Protein AF-A0A448SUK4-F1 (afdb_monomer_lite)

Foldseek 3Di:
DDDQADDLVLAEDEDADQELQDADPDPDQLVVSQVQFHWYFHQRHFDDDDPVRVVCLAQLQFAPVDQWWKAFVVVLDIDGGPDPVCRVVVSVSQNVLVVSVLSNCCRNPVVCNVVDPRAMEIEGNDALVVVCVPDDLLPNPLFDAQDADQQDAFQQRWEWEKEKEQAPVQDWDKDKDADGPVVLCVVCVVVFDQDDQVVQVVCVVVVVHVHRHDRVSRSRSRSRVVRSPDPCCRPPHRIDMDISGNPDNTGITTRGTSTDHHYHYYHYHDDDDDD

Organism: Serratia fonticola (NCBI:txid47917)

Sequence (275 aa):
MSENKINLQSAITTLPYLDWNATSSATLDAVAELESGKVLYFPHLAFNLTDAEKTLLTPELVDPKRKNISYQPEQQKLTGVALEAKREAVHKLMARHYQACQHLIDSVLPEYRHAVQMPTNSLRLHPISAWTASTSWRKDDSRLHVDAFPSRPNYGNRILRIFTNINPHGESRQWRVGEPFPQLAQRFLPRLKRYSPFASWLLDKVGITKTRRSHYDHLMLQMHDAMKADKDYQESGPQQAVEFPLEAAGSVFPIKLPMLLWLANICWNRPLFYR

Radius of gyration: 18.96 Å; chains: 1; bounding box: 51×46×52 Å

Secondary structure (DSSP, 8-state):
---S---HHHHEEE-----TTPPP---S-HHHHHHTTPEEEEEEEE-PPPHHHHTT--GGGB-TT-SSEEEETTTTEEE-BS-GGGHHHHHHHHHHHHHHHHHHHHHH-GGGTTT--S--EEEE-S-HHHHHTTS-GGG-TTS------TTS--TT----EEEE---TT---EEEEEE--HHHHHHHHGGGSPPP-HHHHHHHHHTTSSSSPPPHHHHHHHHHHHHHHH-HHHHHHSSEEEEEE--SSTTEEEEEE--SS---EEEE--PPPPP-

Structure (mmCIF, N/CA/C/O backbone):
data_AF-A0A448SUK4-F1
#
_entry.id   AF-A0A448SUK4-F1
#
loop_
_atom_site.group_PDB
_atom_site.id
_atom_site.type_symbol
_atom_site.label_atom_id
_atom_site.label_alt_id
_atom_site.label_comp_id
_atom_site.label_asym_id
_atom_site.label_entity_id
_atom_site.label_seq_id
_atom_site.pdbx_PDB_ins_code
_atom_site.Cartn_x
_atom_site.Cartn_y
_atom_site.Cartn_z
_atom_site.occupancy
_atom_site.B_iso_or_equiv
_atom_site.auth_seq_id
_atom_site.auth_comp_id
_atom_site.auth_asym_id
_atom_site.auth_atom_id
_atom_site.pdbx_PDB_model_num
ATOM 1 N N . MET A 1 1 ? 5.261 21.637 -26.438 1.00 37.03 1 MET A N 1
ATOM 2 C CA . MET A 1 1 ? 3.972 21.833 -25.742 1.00 37.03 1 MET A CA 1
ATOM 3 C C . MET A 1 1 ? 3.224 20.502 -25.776 1.00 37.03 1 MET A C 1
ATOM 5 O O . MET A 1 1 ? 3.216 19.885 -26.826 1.00 37.03 1 MET A O 1
ATOM 9 N N . SER A 1 2 ? 2.699 20.065 -24.620 1.00 40.19 2 SER A N 1
ATOM 10 C CA . SER A 1 2 ? 1.705 18.984 -24.404 1.00 40.19 2 SER A CA 1
ATOM 11 C C . SER A 1 2 ? 2.011 17.504 -24.742 1.00 40.19 2 SER A C 1
ATOM 13 O O . SER A 1 2 ? 1.117 16.832 -25.238 1.00 40.19 2 SER A O 1
ATOM 15 N N . GLU A 1 3 ? 3.178 16.945 -24.384 1.00 45.91 3 GLU A N 1
ATOM 16 C CA . GLU A 1 3 ? 3.401 15.470 -24.428 1.00 45.91 3 GLU A CA 1
ATOM 17 C C . GLU A 1 3 ? 3.590 14.785 -23.055 1.00 45.91 3 GLU A C 1
ATOM 19 O O . GLU A 1 3 ? 3.497 13.567 -22.960 1.00 45.91 3 GLU A O 1
ATOM 24 N N . ASN A 1 4 ? 3.767 15.529 -21.955 1.00 53.69 4 ASN A N 1
ATOM 25 C CA . ASN A 1 4 ? 4.070 14.932 -20.637 1.00 53.69 4 ASN A CA 1
ATOM 26 C C . ASN A 1 4 ? 2.843 14.664 -19.742 1.00 53.69 4 ASN A C 1
ATOM 28 O O . ASN A 1 4 ? 3.004 14.394 -18.553 1.00 53.69 4 ASN A O 1
ATOM 32 N N . LYS A 1 5 ? 1.608 14.762 -20.250 1.00 57.62 5 LYS A N 1
ATOM 33 C CA . LYS A 1 5 ? 0.412 14.483 -19.435 1.00 57.62 5 LYS A CA 1
ATOM 34 C C . LYS A 1 5 ? -0.089 13.071 -19.694 1.00 57.62 5 LYS A C 1
ATOM 36 O O . LYS A 1 5 ? -0.539 12.754 -20.789 1.00 57.62 5 LYS A O 1
ATOM 41 N N . ILE A 1 6 ? -0.035 12.241 -18.660 1.00 63.72 6 ILE A N 1
ATOM 42 C CA . ILE A 1 6 ? -0.637 10.909 -18.674 1.00 63.72 6 ILE A CA 1
ATOM 43 C C . ILE A 1 6 ? -2.155 11.080 -18.692 1.00 63.72 6 ILE A C 1
ATOM 45 O O . ILE A 1 6 ? -2.713 11.792 -17.858 1.00 63.72 6 ILE A O 1
ATOM 49 N N . ASN A 1 7 ? -2.833 10.426 -19.633 1.00 68.44 7 ASN A N 1
ATOM 50 C CA . ASN A 1 7 ? -4.290 10.451 -19.686 1.00 68.44 7 ASN A CA 1
ATOM 51 C C . ASN A 1 7 ? -4.861 9.664 -18.489 1.00 68.44 7 ASN A C 1
ATOM 53 O O . ASN A 1 7 ? -4.522 8.496 -18.301 1.00 68.44 7 ASN A O 1
ATOM 57 N N . LEU A 1 8 ? -5.756 10.268 -17.701 1.00 63.31 8 LEU A N 1
ATOM 58 C CA . LEU A 1 8 ? -6.415 9.616 -16.560 1.00 63.31 8 LEU A CA 1
ATOM 59 C C . LEU A 1 8 ? -7.091 8.289 -16.945 1.00 63.31 8 LEU A C 1
ATOM 61 O O . LEU A 1 8 ? -6.969 7.316 -16.204 1.00 63.31 8 LEU A O 1
ATOM 65 N N . GLN A 1 9 ? -7.713 8.217 -18.128 1.00 65.69 9 GLN A N 1
ATOM 66 C CA . GLN A 1 9 ? -8.343 6.994 -18.648 1.00 65.69 9 GLN A CA 1
ATOM 67 C C . GLN A 1 9 ? -7.327 5.876 -18.937 1.00 65.69 9 GLN A C 1
ATOM 69 O O . GLN A 1 9 ? -7.664 4.696 -18.894 1.00 65.69 9 GLN A O 1
ATOM 74 N N . SER A 1 10 ? -6.068 6.234 -19.212 1.00 70.69 10 SER A N 1
ATOM 75 C CA . SER A 1 10 ? -4.979 5.263 -19.387 1.00 70.69 10 SER A CA 1
ATOM 76 C C . SER A 1 10 ? -4.340 4.816 -18.072 1.00 70.69 10 SER A C 1
ATOM 78 O O . SER A 1 10 ? -3.620 3.826 -18.073 1.00 70.69 10 SER A O 1
ATOM 80 N N . ALA A 1 11 ? -4.598 5.514 -16.961 1.00 73.06 11 ALA A N 1
ATOM 81 C CA . ALA A 1 11 ? -3.960 5.260 -15.670 1.00 73.06 11 ALA A CA 1
ATOM 82 C C . ALA A 1 11 ? -4.894 4.602 -14.643 1.00 73.06 11 ALA A C 1
ATOM 84 O O . ALA A 1 11 ? -4.415 3.943 -13.720 1.00 73.06 11 ALA A O 1
ATOM 85 N N . ILE A 1 12 ? -6.210 4.793 -14.775 1.00 80.38 12 ILE A N 1
ATOM 86 C CA . ILE A 1 12 ? -7.215 4.352 -13.803 1.00 80.38 12 ILE A CA 1
ATOM 87 C C . ILE A 1 12 ? -8.343 3.620 -14.522 1.00 80.38 12 ILE A C 1
ATOM 89 O O . ILE A 1 12 ? -8.840 4.080 -15.546 1.00 80.38 12 ILE A O 1
ATOM 93 N N . THR A 1 13 ? -8.771 2.504 -13.944 1.00 85.00 13 THR A N 1
ATOM 94 C CA . THR A 1 13 ? -9.992 1.786 -14.311 1.00 85.00 13 THR A CA 1
ATOM 95 C C . THR A 1 13 ? -10.952 1.823 -13.135 1.00 85.00 13 THR A C 1
ATOM 97 O O . THR A 1 13 ? -10.610 1.381 -12.040 1.00 85.00 13 THR A O 1
ATOM 100 N N . THR A 1 14 ? -12.147 2.361 -13.352 1.00 84.88 14 THR A N 1
ATOM 101 C CA . THR A 1 14 ? -13.192 2.436 -12.327 1.00 84.88 14 THR A CA 1
ATOM 102 C C . THR A 1 14 ? -14.067 1.191 -12.388 1.00 84.88 14 THR A C 1
ATOM 104 O O . THR A 1 14 ? -14.567 0.844 -13.456 1.00 84.88 14 THR A O 1
ATOM 107 N N . LEU A 1 15 ? -14.274 0.536 -11.247 1.00 84.25 15 LEU A N 1
ATOM 108 C CA . LEU A 1 15 ? -15.111 -0.653 -11.121 1.00 84.25 15 LEU A CA 1
ATOM 109 C C . LEU A 1 15 ? -16.315 -0.358 -10.204 1.00 84.25 15 LEU A C 1
ATOM 111 O O . LEU A 1 15 ? -16.126 0.179 -9.109 1.00 84.25 15 LEU A O 1
ATOM 115 N N . PRO A 1 16 ? -17.551 -0.715 -10.604 1.00 84.94 16 PRO A N 1
ATOM 116 C CA . PRO A 1 16 ? -18.781 -0.294 -9.926 1.00 84.94 16 PRO A CA 1
ATOM 117 C C . PRO A 1 16 ? -19.152 -1.193 -8.729 1.00 84.94 16 PRO A C 1
ATOM 119 O O . PRO A 1 16 ? -20.311 -1.564 -8.561 1.00 84.94 16 PRO A O 1
ATOM 122 N N . TYR A 1 17 ? -18.179 -1.590 -7.903 1.00 82.88 17 TYR A N 1
ATOM 123 C CA . TYR A 1 17 ? -18.457 -2.427 -6.730 1.00 82.88 17 TYR A CA 1
ATOM 124 C C . TYR A 1 17 ? -19.028 -1.589 -5.588 1.00 82.88 17 TYR A C 1
ATOM 126 O O . TYR A 1 17 ? -18.486 -0.538 -5.246 1.00 82.88 17 TYR A O 1
ATOM 134 N N . LEU A 1 18 ? -20.102 -2.100 -4.985 1.00 82.75 18 LEU A N 1
ATOM 135 C CA . LEU A 1 18 ? -20.786 -1.502 -3.834 1.00 82.75 18 LEU A CA 1
ATOM 136 C C . LEU A 1 18 ? -20.539 -2.288 -2.536 1.00 82.75 18 LEU A C 1
ATOM 138 O O . LEU A 1 18 ? -20.585 -1.720 -1.449 1.00 8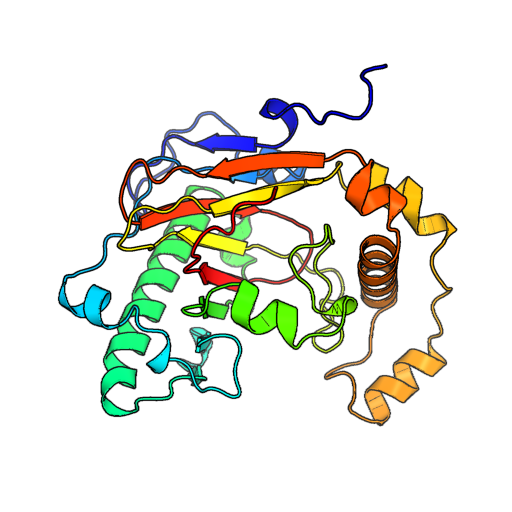2.75 18 LEU A O 1
ATOM 142 N N . ASP A 1 19 ? -20.274 -3.593 -2.649 1.00 83.44 19 ASP A N 1
ATOM 143 C CA . ASP A 1 19 ? -20.119 -4.520 -1.526 1.00 83.44 19 ASP A CA 1
ATOM 144 C C . ASP A 1 19 ? -18.843 -5.355 -1.699 1.00 83.44 19 ASP A C 1
ATOM 146 O O . ASP A 1 19 ? -18.507 -5.799 -2.798 1.00 83.44 19 ASP A O 1
ATOM 150 N N . TRP A 1 20 ? -18.145 -5.582 -0.589 1.00 83.50 20 TRP A N 1
ATOM 151 C CA . TRP A 1 20 ? -16.941 -6.404 -0.485 1.00 83.50 20 TRP A CA 1
ATOM 152 C C . TRP A 1 20 ? -17.196 -7.879 -0.792 1.00 83.50 20 TRP A C 1
ATOM 154 O O . TRP A 1 20 ? -16.267 -8.594 -1.158 1.00 83.50 20 TRP A O 1
ATOM 164 N N . ASN A 1 21 ? -18.443 -8.326 -0.644 1.00 82.75 21 ASN A N 1
ATOM 165 C CA . ASN A 1 21 ? -18.868 -9.692 -0.931 1.00 82.75 21 ASN A CA 1
ATOM 166 C C . ASN A 1 21 ? -19.536 -9.832 -2.307 1.00 82.75 21 ASN A C 1
ATOM 168 O O . ASN A 1 21 ? -19.972 -10.929 -2.661 1.00 82.75 21 ASN A O 1
ATOM 172 N N . ALA A 1 22 ? -19.656 -8.744 -3.075 1.00 77.50 22 ALA A N 1
ATOM 173 C CA . ALA A 1 22 ? -20.252 -8.813 -4.400 1.00 77.50 22 ALA A CA 1
ATOM 174 C C . ALA A 1 22 ? -19.389 -9.688 -5.318 1.00 77.50 22 ALA A C 1
ATOM 176 O O . ALA A 1 22 ? -18.171 -9.520 -5.420 1.00 77.50 22 ALA A O 1
ATOM 177 N N . THR A 1 23 ? -20.039 -10.620 -6.008 1.00 67.88 23 THR A N 1
ATOM 178 C CA . THR A 1 23 ? -19.434 -11.365 -7.113 1.00 67.88 23 THR A CA 1
ATOM 179 C C . THR A 1 23 ? -19.417 -10.485 -8.357 1.00 67.88 23 THR A C 1
ATOM 181 O O . THR A 1 23 ? -20.328 -9.682 -8.569 1.00 67.88 23 THR A O 1
ATOM 184 N N . SER A 1 24 ? -18.355 -10.596 -9.159 1.00 62.78 24 SER A N 1
ATOM 185 C CA . SER A 1 24 ? -18.156 -9.725 -10.317 1.00 62.78 24 SER A CA 1
ATOM 186 C C . SER A 1 24 ? -19.348 -9.773 -11.276 1.00 62.78 24 SER A C 1
ATOM 188 O O . SER A 1 24 ? -19.647 -10.810 -11.861 1.00 62.78 24 SER A O 1
ATOM 190 N N . SER A 1 25 ? -20.000 -8.624 -11.462 1.00 55.88 25 SER A N 1
ATOM 191 C CA . SER A 1 25 ? -20.891 -8.350 -12.599 1.00 55.88 25 SER A CA 1
ATOM 192 C C . SER A 1 25 ? -20.166 -7.553 -13.693 1.00 55.88 25 SER A C 1
ATOM 194 O O . SER A 1 25 ? -20.780 -7.168 -14.690 1.00 55.88 25 SER A O 1
ATOM 196 N N . ALA A 1 26 ? -18.883 -7.230 -13.494 1.00 59.56 26 ALA A N 1
ATOM 197 C CA . ALA A 1 26 ? -18.137 -6.384 -14.409 1.00 59.56 26 ALA A CA 1
ATOM 198 C C . ALA A 1 26 ? -17.730 -7.195 -15.646 1.00 59.56 26 ALA A C 1
ATOM 200 O O . ALA A 1 26 ? -17.068 -8.220 -15.537 1.00 59.56 26 ALA A O 1
ATOM 201 N N . THR A 1 27 ? -18.092 -6.703 -16.831 1.00 61.72 27 THR A N 1
ATOM 202 C CA . THR A 1 27 ? -17.639 -7.234 -18.130 1.00 61.72 27 THR A CA 1
ATOM 203 C C . THR A 1 27 ? -16.172 -6.912 -18.431 1.00 61.72 27 THR A C 1
ATOM 205 O O . THR A 1 27 ? -15.638 -7.369 -19.437 1.00 61.72 27 THR A O 1
ATOM 208 N N . LEU A 1 28 ? -15.536 -6.082 -17.600 1.00 74.50 28 LEU A N 1
ATOM 209 C CA . LEU A 1 28 ? -14.149 -5.651 -17.744 1.00 74.50 28 LEU A CA 1
ATOM 210 C C . LEU A 1 28 ? -13.197 -6.669 -17.116 1.00 74.50 28 LEU A C 1
ATOM 212 O O . LEU A 1 28 ? -13.391 -7.088 -15.975 1.00 74.50 28 LEU A O 1
ATOM 216 N N . ASP A 1 29 ? -12.130 -6.990 -17.843 1.00 85.88 29 ASP A N 1
ATOM 217 C CA . ASP A 1 29 ? -11.030 -7.822 -17.360 1.00 85.88 29 ASP A CA 1
ATOM 218 C C . ASP A 1 29 ? -10.141 -7.015 -16.396 1.00 85.88 29 ASP A C 1
ATOM 220 O O . ASP A 1 29 ? -9.162 -6.371 -16.780 1.00 85.88 29 ASP A O 1
ATOM 224 N N . ALA A 1 30 ? -10.524 -7.009 -15.118 1.00 84.75 30 ALA A N 1
ATOM 225 C CA . ALA A 1 30 ? -9.812 -6.283 -14.069 1.00 84.75 30 ALA A CA 1
ATOM 226 C C . ALA A 1 30 ? -8.357 -6.753 -13.902 1.00 84.75 30 ALA A C 1
ATOM 228 O O . ALA A 1 30 ? -7.504 -5.964 -13.486 1.00 84.75 30 ALA A O 1
ATOM 229 N N . VAL A 1 31 ? -8.063 -8.010 -14.239 1.00 84.94 31 VAL A N 1
ATOM 230 C CA . VAL A 1 31 ? -6.719 -8.587 -14.156 1.00 84.94 31 VAL A CA 1
ATOM 231 C C . VAL A 1 31 ? -5.845 -7.987 -15.242 1.00 84.94 31 VAL A C 1
ATOM 233 O O . VAL A 1 31 ? -4.789 -7.441 -14.925 1.00 84.94 31 VAL A O 1
ATOM 236 N N . ALA A 1 32 ? -6.301 -8.000 -16.497 1.00 86.25 32 ALA A N 1
ATOM 237 C CA . ALA A 1 32 ? -5.566 -7.403 -17.610 1.00 86.25 32 ALA A CA 1
ATOM 238 C C . ALA A 1 32 ? -5.306 -5.906 -17.386 1.00 86.25 32 ALA A C 1
ATOM 240 O O . ALA A 1 32 ? -4.197 -5.414 -17.615 1.00 86.25 32 ALA A O 1
ATOM 241 N N . GLU A 1 33 ? -6.302 -5.180 -16.875 1.00 86.19 33 GLU A N 1
ATOM 242 C CA . GLU A 1 33 ? -6.162 -3.757 -16.564 1.00 86.19 33 GLU A CA 1
ATOM 243 C C . GLU A 1 33 ? -5.109 -3.511 -15.479 1.00 86.19 33 GLU A C 1
ATOM 245 O O . GLU A 1 33 ? -4.222 -2.663 -15.633 1.00 86.19 33 GLU A O 1
ATOM 250 N N . LEU A 1 34 ? -5.141 -4.303 -14.410 1.00 83.56 34 LEU A N 1
ATOM 251 C CA . LEU A 1 34 ? -4.157 -4.233 -13.341 1.00 83.56 34 LEU A CA 1
ATOM 252 C C . LEU A 1 34 ? -2.742 -4.619 -13.829 1.00 83.56 34 LEU A C 1
ATOM 254 O O . LEU A 1 34 ? -1.773 -3.932 -13.497 1.00 83.56 34 LEU A O 1
ATOM 258 N N . GLU A 1 35 ? -2.601 -5.672 -14.640 1.00 83.38 35 GLU A N 1
ATOM 259 C CA . GLU A 1 35 ? -1.315 -6.111 -15.206 1.00 83.38 35 GLU A CA 1
ATOM 260 C C . GLU A 1 35 ? -0.725 -5.117 -16.211 1.00 83.38 35 GLU A C 1
ATOM 262 O O . GLU A 1 35 ? 0.499 -4.988 -16.298 1.00 83.38 35 GLU A O 1
ATOM 267 N N . SER A 1 36 ? -1.573 -4.353 -16.904 1.00 81.50 36 SER A N 1
ATOM 268 C CA . SER A 1 36 ? -1.146 -3.247 -17.771 1.00 81.50 36 SER A CA 1
ATOM 269 C C . SER A 1 36 ? -0.579 -2.044 -16.996 1.00 81.50 36 SER A C 1
ATOM 271 O O . SER A 1 36 ? -0.022 -1.119 -17.591 1.00 81.50 36 SER A O 1
ATOM 273 N N . GLY A 1 37 ? -0.660 -2.069 -15.660 1.00 76.38 37 GLY A N 1
ATOM 274 C CA . GLY A 1 37 ? -0.142 -1.035 -14.766 1.00 76.38 37 GLY A CA 1
ATOM 275 C C . GLY A 1 37 ? -1.176 0.015 -14.365 1.00 76.38 37 GLY A C 1
ATOM 276 O O . GLY A 1 37 ? -0.799 1.023 -13.755 1.00 76.38 37 GLY A O 1
ATOM 277 N N . LYS A 1 38 ? -2.463 -0.203 -14.670 1.00 82.38 38 LYS A N 1
ATOM 278 C CA . LYS A 1 38 ? -3.530 0.687 -14.214 1.00 82.38 38 LYS A CA 1
ATOM 279 C C . LYS A 1 38 ? -3.855 0.470 -12.744 1.00 82.38 38 LYS A C 1
ATOM 281 O O . LYS A 1 38 ? -3.561 -0.543 -12.112 1.00 82.38 38 LYS A O 1
ATOM 286 N N . VAL A 1 39 ? -4.476 1.495 -12.195 1.00 83.25 39 VAL A N 1
ATOM 287 C CA . VAL A 1 39 ? -5.059 1.526 -10.865 1.00 83.25 39 VAL A CA 1
ATOM 288 C C . VAL A 1 39 ? -6.521 1.097 -10.960 1.00 83.25 39 VAL A C 1
ATOM 290 O O . VAL A 1 39 ? -7.286 1.738 -11.677 1.00 83.25 39 VAL A O 1
ATOM 293 N N . LEU A 1 40 ? -6.930 0.070 -10.212 1.00 84.88 40 LEU A N 1
ATOM 294 C CA . LEU A 1 40 ? -8.348 -0.270 -10.072 1.00 84.88 40 LEU A CA 1
ATOM 295 C C . LEU A 1 40 ? -8.966 0.583 -8.964 1.00 84.88 40 LEU A C 1
ATOM 297 O O . LEU A 1 40 ? -8.517 0.532 -7.816 1.00 84.88 40 LEU A O 1
ATOM 301 N N . TYR A 1 41 ? -9.975 1.374 -9.307 1.00 85.25 41 TYR A N 1
ATOM 302 C CA . TYR A 1 41 ? -10.627 2.334 -8.426 1.00 85.25 41 TYR A CA 1
ATOM 303 C C . TYR A 1 41 ? -12.078 1.921 -8.129 1.00 85.25 41 TYR A C 1
ATOM 305 O O . TYR A 1 41 ? -12.837 1.635 -9.051 1.00 85.25 41 TYR A O 1
ATOM 313 N N . PHE A 1 42 ? -12.461 1.915 -6.847 1.00 85.44 42 PHE A N 1
ATOM 314 C CA . PHE A 1 42 ? -13.769 1.471 -6.357 1.00 85.44 42 PHE A CA 1
ATOM 315 C C . PHE A 1 42 ? -14.490 2.616 -5.614 1.00 85.44 42 PHE A C 1
ATOM 317 O O . PHE A 1 42 ? -14.520 2.627 -4.382 1.00 85.44 42 PHE A O 1
ATOM 324 N N . PRO A 1 43 ? -15.066 3.600 -6.334 1.00 81.25 43 PRO A N 1
ATOM 325 C CA . PRO A 1 43 ? -15.611 4.837 -5.751 1.00 81.25 43 PRO A CA 1
ATOM 326 C C . PRO A 1 43 ? -16.702 4.614 -4.702 1.00 81.25 43 PRO A C 1
ATOM 328 O O . PRO A 1 43 ? -16.879 5.435 -3.809 1.00 81.25 43 PRO A O 1
ATOM 331 N N . HIS A 1 44 ? -17.429 3.505 -4.807 1.00 82.50 44 HIS A N 1
ATOM 332 C CA . HIS A 1 44 ? -18.614 3.238 -3.999 1.00 82.50 44 HIS A CA 1
ATOM 333 C C . HIS A 1 44 ? -18.426 2.081 -3.004 1.00 82.50 44 HIS A C 1
ATOM 335 O O . HIS A 1 44 ? -19.349 1.745 -2.264 1.00 82.50 44 HIS A O 1
ATOM 341 N N . LEU A 1 45 ? -17.240 1.465 -2.963 1.00 84.31 45 LEU A N 1
ATOM 342 C CA . LEU A 1 45 ? -16.957 0.339 -2.080 1.00 84.31 45 LEU A CA 1
ATOM 343 C C . LEU A 1 45 ? -16.472 0.859 -0.726 1.00 84.31 45 LEU A C 1
ATOM 345 O O . LEU A 1 45 ? -15.284 1.110 -0.556 1.00 84.31 45 LEU A O 1
ATOM 349 N N . ALA A 1 46 ? -17.368 1.041 0.241 1.00 84.06 46 ALA A N 1
ATOM 350 C CA . ALA A 1 46 ? -17.011 1.584 1.552 1.00 84.06 46 ALA A CA 1
ATOM 351 C C . ALA A 1 46 ? -16.674 0.500 2.595 1.00 84.06 46 ALA A C 1
ATOM 353 O O . ALA A 1 46 ? -17.385 -0.489 2.767 1.00 84.06 46 ALA A O 1
ATOM 354 N N . PHE A 1 47 ? -15.605 0.699 3.364 1.00 85.94 47 PHE A N 1
ATOM 355 C CA . PHE A 1 47 ? -15.319 -0.005 4.609 1.00 85.94 47 PHE A CA 1
ATOM 356 C C . PHE A 1 47 ? -15.928 0.748 5.788 1.00 85.94 47 PHE A C 1
ATOM 358 O O . PHE A 1 47 ? -15.289 1.588 6.428 1.00 85.94 47 PHE A O 1
ATOM 365 N N . ASN A 1 48 ? -17.184 0.431 6.078 1.00 86.50 48 ASN A N 1
ATOM 366 C CA . ASN A 1 48 ? -17.902 1.071 7.167 1.00 86.50 48 ASN A CA 1
ATOM 367 C C . ASN A 1 48 ? -17.291 0.695 8.527 1.00 86.50 48 ASN A C 1
ATOM 369 O O . ASN A 1 48 ? -17.012 -0.476 8.819 1.00 86.50 48 ASN A O 1
ATOM 373 N N . LEU A 1 49 ? -17.074 1.718 9.353 1.00 87.50 49 LEU A N 1
ATOM 374 C CA . LEU A 1 49 ? -16.612 1.588 10.730 1.00 87.50 49 LEU A CA 1
ATOM 375 C C . LEU A 1 49 ? -17.785 1.777 11.685 1.00 87.50 49 LEU A C 1
ATOM 377 O O . LEU A 1 49 ? -18.559 2.727 11.555 1.00 87.50 49 LEU A O 1
ATOM 381 N N . THR A 1 50 ? -17.868 0.904 12.680 1.00 90.69 50 THR A N 1
ATOM 382 C CA . THR A 1 50 ? -18.748 1.088 13.837 1.00 90.69 50 THR A CA 1
ATOM 383 C C . THR A 1 50 ? -18.310 2.306 14.650 1.00 90.69 50 THR A C 1
ATOM 385 O O . THR A 1 50 ? -17.146 2.712 14.606 1.00 90.69 50 THR A O 1
ATOM 388 N N . ASP A 1 51 ? -19.210 2.877 15.450 1.00 89.06 51 ASP A N 1
ATOM 389 C CA . ASP A 1 51 ? -18.856 4.021 16.301 1.00 89.06 51 ASP A CA 1
ATOM 390 C C . ASP A 1 51 ? -17.749 3.678 17.305 1.00 89.06 51 ASP A C 1
ATOM 392 O O . ASP A 1 51 ? -16.869 4.498 17.560 1.00 89.06 51 ASP A O 1
ATOM 396 N N . ALA A 1 52 ? -17.710 2.431 17.784 1.00 90.06 52 ALA A N 1
ATOM 397 C CA . ALA A 1 52 ? -16.617 1.929 18.609 1.00 90.06 52 ALA A CA 1
ATOM 398 C C . ALA A 1 52 ? -15.273 1.918 17.856 1.00 90.06 52 ALA A C 1
ATOM 400 O O . ALA A 1 52 ? -14.258 2.347 18.406 1.00 90.06 52 ALA A O 1
ATOM 401 N N . GLU A 1 53 ? -15.249 1.476 16.596 1.00 91.00 53 GLU A N 1
ATOM 402 C CA . GLU A 1 53 ? -14.033 1.468 15.771 1.00 91.00 53 GLU A CA 1
ATOM 403 C C . GLU A 1 53 ? -13.578 2.880 15.390 1.00 91.00 53 GLU A C 1
ATOM 405 O O . GLU A 1 53 ? -12.375 3.126 15.327 1.00 91.00 53 GLU A O 1
ATOM 410 N N . LYS A 1 54 ? -14.500 3.834 15.207 1.00 88.88 54 LYS A N 1
ATOM 411 C CA . LYS A 1 54 ? -14.143 5.245 14.981 1.00 88.88 54 LYS A CA 1
ATOM 412 C C . LYS A 1 54 ? -13.324 5.817 16.142 1.00 88.88 54 LYS A C 1
ATOM 414 O O . LYS A 1 54 ? -12.418 6.611 15.906 1.00 88.88 54 LYS A O 1
ATOM 419 N N . THR A 1 55 ? -13.557 5.360 17.379 1.00 89.75 55 THR A N 1
ATOM 420 C CA . THR A 1 55 ? -12.741 5.769 18.543 1.00 89.75 55 THR A CA 1
ATOM 421 C C . THR A 1 55 ? -11.285 5.295 18.479 1.00 89.75 55 THR A C 1
ATOM 423 O O . THR A 1 55 ? -10.459 5.771 19.253 1.00 89.75 55 THR A O 1
ATOM 426 N N . LEU A 1 56 ? -10.956 4.363 17.577 1.00 89.12 56 LEU A N 1
ATOM 427 C CA . LEU A 1 56 ? -9.593 3.877 17.347 1.00 89.12 56 LEU A CA 1
ATOM 428 C C . LEU A 1 56 ? -8.822 4.748 16.344 1.00 89.12 56 LEU A C 1
ATOM 430 O O . LEU A 1 56 ? -7.644 4.503 16.108 1.00 89.12 56 LEU A O 1
ATOM 434 N N . LEU A 1 57 ? -9.452 5.748 15.723 1.00 86.94 57 LEU A N 1
ATOM 435 C CA . LEU A 1 57 ? -8.818 6.578 14.694 1.00 86.94 57 LEU A CA 1
ATOM 436 C C . LEU A 1 57 ? -8.050 7.756 15.291 1.00 86.94 57 LEU A C 1
ATOM 438 O O . LEU A 1 57 ? -8.212 8.898 14.866 1.00 86.94 57 LEU A O 1
ATOM 442 N N . THR A 1 58 ? -7.220 7.474 16.291 1.00 86.75 58 THR A N 1
ATOM 443 C CA . THR A 1 58 ? -6.465 8.491 17.019 1.00 86.75 58 THR A CA 1
ATOM 444 C C . THR A 1 58 ? -4.955 8.256 16.867 1.00 86.75 58 THR A C 1
ATOM 446 O O . THR A 1 58 ? -4.493 7.115 16.991 1.00 86.75 58 THR A O 1
ATOM 449 N N . PRO A 1 59 ? -4.146 9.293 16.567 1.00 84.75 59 PRO A N 1
ATOM 450 C CA . PRO A 1 59 ? -2.699 9.143 16.386 1.00 84.75 59 PRO A CA 1
ATOM 451 C C . PRO A 1 59 ? -1.977 8.519 17.590 1.00 84.75 59 PRO A C 1
ATOM 453 O O . PRO A 1 59 ? -0.975 7.832 17.410 1.00 84.75 59 PRO A O 1
ATOM 456 N N . GLU A 1 60 ? -2.493 8.718 18.805 1.00 86.38 60 GLU A N 1
ATOM 457 C CA . GLU A 1 60 ? -1.936 8.214 20.070 1.00 86.38 60 GLU A CA 1
ATOM 458 C C . GLU A 1 60 ? -1.984 6.684 20.174 1.00 86.38 60 GLU A C 1
ATOM 460 O O . GLU A 1 60 ? -1.325 6.092 21.027 1.00 86.38 60 GLU A O 1
ATOM 465 N N . LEU A 1 61 ? -2.763 6.026 19.313 1.00 88.56 61 LEU A N 1
ATOM 466 C CA . LEU A 1 61 ? -2.869 4.574 19.276 1.00 88.56 61 LEU A CA 1
ATOM 467 C C . LEU A 1 61 ? -1.622 3.903 18.685 1.00 88.56 61 LEU A C 1
ATOM 469 O O . LEU A 1 61 ? -1.383 2.720 18.939 1.00 88.56 61 LEU A O 1
ATOM 473 N N . VAL A 1 62 ? -0.831 4.637 17.901 1.00 86.75 62 VAL A N 1
ATOM 474 C CA . VAL A 1 62 ? 0.384 4.135 17.256 1.00 86.75 62 VAL A CA 1
ATOM 475 C C . VAL A 1 62 ? 1.587 4.394 18.162 1.00 86.75 62 VAL A C 1
ATOM 477 O O . VAL A 1 62 ? 1.776 5.497 18.668 1.00 86.75 62 VAL A O 1
ATOM 480 N N . ASP A 1 63 ? 2.424 3.373 18.354 1.00 85.19 63 ASP A N 1
ATOM 481 C CA . ASP A 1 63 ? 3.704 3.506 19.060 1.00 85.19 63 ASP A CA 1
ATOM 482 C C . ASP A 1 63 ? 4.540 4.632 18.415 1.00 85.19 63 ASP A C 1
ATOM 484 O O . ASP A 1 63 ? 4.837 4.536 17.221 1.00 85.19 63 ASP A O 1
ATOM 488 N N . PRO A 1 64 ? 4.978 5.661 19.170 1.00 82.56 64 PRO A N 1
ATOM 489 C CA . PRO A 1 64 ? 5.758 6.782 18.638 1.00 82.56 64 PRO A CA 1
ATOM 490 C C . PRO A 1 64 ? 7.031 6.373 17.879 1.00 82.56 64 PRO A C 1
ATOM 492 O O . PRO A 1 64 ? 7.537 7.125 17.048 1.00 82.56 64 PRO A O 1
ATOM 495 N N . LYS A 1 65 ? 7.571 5.174 18.139 1.00 83.06 65 LYS A N 1
ATOM 496 C CA . LYS A 1 65 ? 8.748 4.625 17.442 1.00 83.06 65 LYS A CA 1
ATOM 497 C C . LYS A 1 65 ? 8.403 3.966 16.099 1.00 83.06 65 LYS A C 1
ATOM 499 O O . LYS A 1 65 ? 9.297 3.473 15.405 1.00 83.06 65 LYS A O 1
ATOM 504 N N . ARG A 1 66 ? 7.124 3.895 15.727 1.00 81.56 66 ARG A N 1
ATOM 505 C CA . ARG A 1 66 ? 6.605 3.180 14.553 1.00 81.56 66 ARG A CA 1
ATOM 506 C C . ARG A 1 66 ? 5.843 4.135 13.640 1.00 81.56 66 ARG A C 1
ATOM 508 O O . ARG A 1 66 ? 5.196 5.072 14.077 1.00 81.56 66 ARG A O 1
ATOM 515 N N . LYS A 1 67 ? 5.882 3.856 12.335 1.00 76.12 67 LYS A N 1
ATOM 516 C CA . LYS A 1 67 ? 5.120 4.622 11.333 1.00 76.12 67 LYS A CA 1
ATOM 517 C C . LYS A 1 67 ? 3.641 4.229 11.273 1.00 76.12 67 LYS A C 1
ATOM 519 O O . LYS A 1 67 ? 2.815 5.008 10.803 1.00 76.12 67 LYS A O 1
ATOM 524 N N . ASN A 1 68 ? 3.337 2.989 11.641 1.00 86.62 68 ASN A N 1
ATOM 525 C CA . ASN A 1 68 ? 2.029 2.363 11.515 1.00 86.62 68 ASN A CA 1
ATOM 526 C C . ASN A 1 68 ? 1.899 1.189 12.492 1.00 86.62 68 ASN A C 1
ATOM 528 O O . ASN A 1 68 ? 2.895 0.622 12.954 1.00 86.62 68 ASN A O 1
ATOM 532 N N . ILE A 1 69 ? 0.655 0.804 12.756 1.00 88.44 69 ILE A N 1
ATOM 533 C CA . ILE A 1 69 ? 0.323 -0.492 13.342 1.00 88.44 69 ILE A CA 1
ATOM 534 C C . ILE A 1 69 ? 0.355 -1.518 12.208 1.00 88.44 69 ILE A C 1
ATOM 536 O O . ILE A 1 69 ? -0.140 -1.253 11.117 1.00 88.44 69 ILE A O 1
ATOM 540 N N . SER A 1 70 ? 0.961 -2.679 12.439 1.00 89.75 70 SER A N 1
ATOM 541 C CA . SER A 1 70 ? 1.073 -3.761 11.457 1.00 89.75 70 SER A CA 1
ATOM 542 C C . SER A 1 70 ? 0.485 -5.051 12.013 1.00 89.75 70 SER A C 1
ATOM 544 O O . SER A 1 70 ? 0.828 -5.459 13.125 1.00 89.75 70 SER A O 1
ATOM 546 N N . TYR A 1 71 ? -0.340 -5.707 11.207 1.00 88.81 71 TYR A N 1
ATOM 547 C CA . TYR A 1 71 ? -1.000 -6.974 11.473 1.00 88.81 71 TYR A CA 1
ATOM 548 C C . TYR A 1 71 ? -0.551 -8.033 10.462 1.00 88.81 71 TYR A C 1
ATOM 550 O O . TYR A 1 71 ? -0.578 -7.811 9.250 1.00 88.81 71 TYR A O 1
ATOM 558 N N . GLN A 1 72 ? -0.120 -9.181 10.975 1.00 89.44 72 GLN A N 1
ATOM 559 C CA . GLN A 1 72 ? 0.243 -10.365 10.202 1.00 89.44 72 GLN A CA 1
ATOM 560 C C . GLN A 1 72 ? -0.837 -11.431 10.437 1.00 89.44 72 GLN A C 1
ATOM 562 O O . GLN A 1 72 ? -0.773 -12.093 11.473 1.00 89.44 72 GLN A O 1
ATOM 567 N N . PRO A 1 73 ? -1.825 -11.583 9.537 1.00 84.81 73 PRO A N 1
ATOM 568 C CA . PRO A 1 73 ? -2.962 -12.488 9.715 1.00 84.81 73 PRO A CA 1
ATOM 569 C C . PRO A 1 73 ? -2.554 -13.953 9.894 1.00 84.81 73 PRO A C 1
ATOM 571 O O . PRO A 1 73 ? -3.072 -14.605 10.793 1.00 84.81 73 PRO A O 1
ATOM 574 N N . GLU A 1 74 ? -1.572 -14.448 9.133 1.00 85.00 74 GLU A N 1
ATOM 575 C CA . GLU A 1 74 ? -1.081 -15.835 9.249 1.00 85.00 74 GLU A CA 1
ATOM 576 C C . GLU A 1 74 ? -0.530 -16.151 10.648 1.00 85.00 74 GLU A C 1
ATOM 578 O O . GLU A 1 74 ? -0.711 -17.246 11.167 1.00 85.00 74 GLU A O 1
ATOM 583 N N . GLN A 1 75 ? 0.127 -15.174 11.278 1.00 88.31 75 GLN A N 1
ATOM 584 C CA . GLN A 1 75 ? 0.696 -15.305 12.623 1.00 88.31 75 GLN A CA 1
ATOM 585 C C . GLN A 1 75 ? -0.234 -14.753 13.711 1.00 88.31 75 GLN A C 1
ATOM 587 O O . GLN A 1 75 ? 0.153 -14.723 14.877 1.00 88.31 75 GLN A O 1
ATOM 592 N N . GLN A 1 76 ? -1.395 -14.213 13.322 1.00 89.25 76 GLN A N 1
ATOM 593 C CA . GLN A 1 76 ? -2.286 -13.403 14.162 1.00 89.25 76 GLN A CA 1
ATOM 594 C C . GLN A 1 76 ? -1.533 -12.352 14.997 1.00 89.25 76 GLN A C 1
ATOM 596 O O . GLN A 1 76 ? -1.865 -12.044 16.141 1.00 89.25 76 GLN A O 1
ATOM 601 N N . LYS A 1 77 ? -0.464 -11.793 14.424 1.00 91.88 77 LYS A N 1
ATOM 602 C CA . LYS A 1 77 ? 0.493 -10.971 15.161 1.00 91.88 77 LYS A CA 1
ATOM 603 C C . LYS A 1 77 ? 0.257 -9.498 14.887 1.00 91.88 77 LYS A C 1
ATOM 605 O O . LYS A 1 77 ? 0.467 -9.022 13.772 1.00 91.88 77 LYS A O 1
ATOM 610 N N . LEU A 1 78 ? -0.105 -8.768 15.938 1.00 93.44 78 LEU A N 1
ATOM 611 C CA . LEU A 1 78 ? -0.257 -7.316 15.926 1.00 93.44 78 LEU A CA 1
ATOM 612 C C . LEU A 1 78 ? 0.961 -6.631 16.555 1.00 93.44 78 LEU A C 1
ATOM 614 O O . LEU A 1 78 ? 1.409 -7.006 17.640 1.00 93.44 78 LEU A O 1
ATOM 618 N N . THR A 1 79 ? 1.487 -5.610 15.882 1.00 92.06 79 THR A N 1
ATOM 619 C CA . THR A 1 79 ? 2.650 -4.826 16.324 1.00 92.06 79 THR A CA 1
ATOM 620 C C . THR A 1 79 ? 2.422 -3.330 16.119 1.00 92.06 79 THR A C 1
ATOM 622 O O . THR A 1 79 ? 1.763 -2.937 15.162 1.00 92.06 79 THR A O 1
ATOM 625 N N . GLY A 1 80 ? 2.994 -2.493 16.990 1.00 90.62 80 GLY A N 1
ATOM 626 C CA . GLY A 1 80 ? 2.943 -1.030 16.860 1.00 90.62 80 GLY A CA 1
ATOM 627 C C . GLY A 1 80 ? 1.743 -0.344 17.514 1.00 90.62 80 GLY A C 1
ATOM 628 O O . GLY A 1 80 ? 1.539 0.837 17.260 1.00 90.62 80 GLY A O 1
ATOM 629 N N . VAL A 1 81 ? 0.974 -1.051 18.349 1.00 92.62 81 VAL A N 1
ATOM 630 C CA . VAL A 1 81 ? -0.073 -0.448 19.190 1.00 92.62 81 VAL A CA 1
ATOM 631 C C . VAL A 1 81 ? 0.562 0.093 20.471 1.00 92.62 81 VAL A C 1
ATOM 633 O O . VAL A 1 81 ? 1.237 -0.660 21.169 1.00 92.62 81 VAL A O 1
ATOM 636 N N . ALA A 1 82 ? 0.352 1.374 20.772 1.00 91.75 82 ALA A N 1
ATOM 637 C CA . ALA A 1 82 ? 0.845 2.016 21.994 1.00 91.75 82 ALA A CA 1
ATOM 638 C C . ALA A 1 82 ? -0.033 1.710 23.217 1.00 91.75 82 ALA A C 1
ATOM 640 O O . ALA A 1 82 ? 0.470 1.522 24.322 1.00 91.75 82 ALA A O 1
ATOM 641 N N . LEU A 1 83 ? -1.353 1.670 23.016 1.00 91.31 83 LEU A N 1
ATOM 642 C CA . LEU A 1 83 ? -2.341 1.510 24.081 1.00 91.31 83 LEU A CA 1
ATOM 643 C C . LEU A 1 83 ? -2.789 0.051 24.185 1.00 91.31 83 LEU A C 1
ATOM 645 O O . LEU A 1 83 ? -3.652 -0.399 23.429 1.00 91.31 83 LEU A O 1
ATOM 649 N N . GLU A 1 84 ? -2.245 -0.681 25.157 1.00 90.94 84 GLU A N 1
ATOM 650 C CA . GLU A 1 84 ? -2.539 -2.111 25.335 1.00 90.94 84 GLU A CA 1
ATOM 651 C C . GLU A 1 84 ? -4.042 -2.377 25.547 1.00 90.94 84 GLU A C 1
ATOM 653 O O . GLU A 1 84 ? -4.599 -3.296 24.955 1.00 90.94 84 GLU A O 1
ATOM 658 N N . ALA A 1 85 ? -4.747 -1.495 26.268 1.00 93.31 85 ALA A N 1
ATOM 659 C CA . ALA A 1 85 ? -6.196 -1.592 26.484 1.00 93.31 85 ALA A CA 1
ATOM 660 C C . ALA A 1 85 ? -7.035 -1.551 25.188 1.00 93.31 85 ALA A C 1
ATOM 662 O O . ALA A 1 85 ? -8.183 -1.992 25.173 1.00 93.31 85 ALA A O 1
ATOM 663 N N . LYS A 1 86 ? -6.488 -1.012 24.091 1.00 93.44 86 LYS A N 1
ATOM 664 C CA . LYS A 1 86 ? -7.153 -0.938 22.780 1.00 93.44 86 LYS A CA 1
ATOM 665 C C . LYS A 1 86 ? -6.668 -2.017 21.810 1.00 93.44 86 LYS A C 1
ATOM 667 O O . LYS A 1 86 ? -7.241 -2.154 20.731 1.00 93.44 86 LYS A O 1
ATOM 672 N N . ARG A 1 87 ? -5.652 -2.804 22.180 1.00 94.12 87 ARG A N 1
ATOM 673 C CA . ARG A 1 87 ? -4.995 -3.783 21.304 1.00 94.12 87 ARG A CA 1
ATOM 674 C C . ARG A 1 87 ? -5.964 -4.790 20.700 1.00 94.12 87 ARG A C 1
ATOM 676 O O . ARG A 1 87 ? -5.909 -5.028 19.498 1.00 94.12 87 ARG A O 1
ATOM 683 N N . GLU A 1 88 ? -6.868 -5.332 21.509 1.00 94.75 88 GLU A N 1
ATOM 684 C CA . GLU A 1 88 ? -7.841 -6.327 21.051 1.00 94.75 88 GLU A CA 1
ATOM 685 C C . GLU A 1 88 ? -8.848 -5.735 20.053 1.00 94.75 88 GLU A C 1
ATOM 687 O O . GLU A 1 88 ? -9.161 -6.341 19.029 1.00 94.75 88 GLU A O 1
ATOM 692 N N . ALA A 1 89 ? -9.311 -4.507 20.298 1.00 95.00 89 ALA A N 1
ATOM 693 C CA . ALA A 1 89 ? -10.208 -3.811 19.379 1.00 95.00 89 ALA A CA 1
ATOM 694 C C . ALA A 1 89 ? -9.519 -3.514 18.034 1.00 95.00 89 ALA A C 1
ATOM 696 O O . ALA A 1 89 ? -10.108 -3.717 16.973 1.00 95.00 89 ALA A O 1
ATOM 697 N N . VAL A 1 90 ? -8.244 -3.108 18.069 1.00 94.31 90 VAL A N 1
ATOM 698 C CA . VAL A 1 90 ? -7.426 -2.906 16.862 1.00 94.31 90 VAL A CA 1
ATOM 699 C C . VAL A 1 90 ? -7.199 -4.215 16.118 1.00 94.31 90 VAL A C 1
ATOM 701 O O . VAL A 1 90 ? -7.314 -4.246 14.895 1.00 94.31 90 VAL A O 1
ATOM 704 N N . HIS A 1 91 ? -6.906 -5.300 16.837 1.00 94.81 91 HIS A N 1
ATOM 705 C CA . HIS A 1 91 ? -6.736 -6.620 16.242 1.00 94.81 91 HIS A CA 1
ATOM 706 C C . HIS A 1 91 ? -7.987 -7.029 15.453 1.00 94.81 91 HIS A C 1
ATOM 708 O O . HIS A 1 91 ? -7.882 -7.364 14.274 1.00 94.81 91 HIS A O 1
ATOM 714 N N . LYS A 1 92 ? -9.175 -6.906 16.060 1.00 94.94 92 LYS A N 1
ATOM 715 C CA . LYS A 1 92 ? -10.460 -7.208 15.407 1.00 94.94 92 LYS A CA 1
ATOM 716 C C . LYS A 1 92 ? -10.712 -6.343 14.173 1.00 94.94 92 LYS A C 1
ATOM 718 O O . LYS A 1 92 ? -11.063 -6.881 13.125 1.00 94.94 92 LYS A O 1
ATOM 723 N N . LEU A 1 93 ? -10.477 -5.032 14.265 1.00 93.94 93 LEU A N 1
ATOM 724 C CA . LEU A 1 93 ? -10.611 -4.109 13.133 1.00 93.94 93 LEU A CA 1
ATOM 725 C C . LEU A 1 93 ? -9.701 -4.517 11.961 1.00 93.94 93 LEU A C 1
ATOM 727 O O . LEU A 1 93 ? -10.143 -4.599 10.813 1.00 93.94 93 LEU A O 1
ATOM 731 N N . MET A 1 94 ? -8.428 -4.802 12.243 1.00 92.31 94 MET A N 1
ATOM 732 C CA . MET A 1 94 ? -7.454 -5.175 11.215 1.00 92.31 94 MET A CA 1
ATOM 733 C C . MET A 1 94 ? -7.718 -6.564 10.626 1.00 92.31 94 MET A C 1
ATOM 735 O O . MET A 1 94 ? -7.483 -6.760 9.432 1.00 92.31 94 MET A O 1
ATOM 739 N N . ALA A 1 95 ? -8.233 -7.504 11.420 1.00 92.38 95 ALA A N 1
ATOM 740 C CA . ALA A 1 95 ? -8.668 -8.812 10.943 1.00 92.38 95 ALA A CA 1
ATOM 741 C C . ALA A 1 95 ? -9.892 -8.701 10.018 1.00 92.38 95 ALA A C 1
ATOM 743 O O . ALA A 1 95 ? -9.875 -9.257 8.922 1.00 92.38 95 ALA A O 1
ATOM 744 N N . ARG A 1 96 ? -10.905 -7.908 10.398 1.00 93.19 96 ARG A N 1
ATOM 745 C CA . ARG A 1 96 ? -12.102 -7.651 9.579 1.00 93.19 96 ARG A CA 1
ATOM 746 C C . ARG A 1 96 ? -11.752 -6.996 8.245 1.00 93.19 96 ARG A C 1
ATOM 748 O O . ARG A 1 96 ? -12.236 -7.416 7.200 1.00 93.19 96 ARG A O 1
ATOM 755 N N . HIS A 1 97 ? -10.877 -5.992 8.272 1.00 90.50 97 HIS A N 1
ATOM 756 C CA . HIS A 1 97 ? -10.391 -5.358 7.048 1.00 90.50 97 HIS A CA 1
ATOM 757 C C . HIS A 1 97 ? -9.619 -6.339 6.161 1.00 90.50 97 HIS A C 1
ATOM 759 O O . HIS A 1 97 ? -9.799 -6.348 4.948 1.00 90.50 97 HIS A O 1
ATOM 765 N N . TYR A 1 98 ? -8.775 -7.186 6.753 1.00 90.56 98 TYR A N 1
ATOM 766 C CA . TYR A 1 98 ? -8.049 -8.205 6.001 1.00 90.56 98 TYR A CA 1
ATOM 767 C C . TYR A 1 98 ? -8.997 -9.193 5.302 1.00 90.56 98 TYR A C 1
ATOM 769 O O . TYR A 1 98 ? -8.813 -9.463 4.119 1.00 90.56 98 TYR A O 1
ATOM 777 N N . GLN A 1 99 ? -10.033 -9.674 5.995 1.00 90.56 99 GLN A N 1
ATOM 778 C CA . GLN A 1 99 ? -11.053 -10.550 5.405 1.00 90.56 99 GLN A CA 1
ATOM 779 C C . GLN A 1 99 ? -11.789 -9.874 4.243 1.00 90.56 99 GLN A C 1
ATOM 781 O O . GLN A 1 99 ? -11.936 -10.475 3.184 1.00 90.56 99 GLN A O 1
ATOM 786 N N . ALA A 1 100 ? -12.174 -8.606 4.407 1.00 89.06 100 ALA A N 1
ATOM 787 C CA . ALA A 1 100 ? -12.801 -7.831 3.340 1.00 89.06 100 ALA A CA 1
ATOM 788 C C . ALA A 1 100 ? -11.883 -7.723 2.105 1.00 89.06 100 ALA A C 1
ATOM 790 O O . ALA A 1 100 ? -12.306 -8.007 0.987 1.00 89.06 100 ALA A O 1
ATOM 791 N N . CYS A 1 101 ? -10.597 -7.410 2.301 1.00 87.62 101 CYS A N 1
ATOM 792 C CA . CYS A 1 101 ? -9.607 -7.408 1.223 1.00 87.62 101 CYS A CA 1
ATOM 793 C C . CYS A 1 101 ? -9.468 -8.771 0.535 1.00 87.62 101 CYS A C 1
ATOM 795 O O . CYS A 1 101 ? -9.341 -8.806 -0.686 1.00 87.62 101 CYS A O 1
ATOM 797 N N . GLN A 1 102 ? -9.491 -9.872 1.291 1.00 86.62 102 GLN A N 1
ATOM 798 C CA . GLN A 1 102 ? -9.419 -11.217 0.723 1.00 86.62 102 GLN A CA 1
ATOM 799 C C . GLN A 1 102 ? -10.622 -11.505 -0.179 1.00 86.62 102 GLN A C 1
ATOM 801 O O . GLN A 1 102 ? -10.432 -11.947 -1.307 1.00 86.62 102 GLN A O 1
ATOM 806 N N . HIS A 1 103 ? -11.836 -11.172 0.267 1.00 87.56 103 HIS A N 1
ATOM 807 C CA . HIS A 1 103 ? -13.040 -11.335 -0.551 1.00 87.56 103 HIS A CA 1
ATOM 808 C C . HIS A 1 103 ? -12.997 -10.482 -1.825 1.00 87.56 103 HIS A C 1
ATOM 810 O O . HIS A 1 103 ? -13.378 -10.957 -2.892 1.00 87.56 103 HIS A O 1
ATOM 816 N N . LEU A 1 104 ? -12.463 -9.258 -1.742 1.00 86.38 104 LEU A N 1
ATOM 817 C CA . LEU A 1 104 ? -12.292 -8.400 -2.915 1.00 86.38 104 LEU A CA 1
ATOM 818 C C . LEU A 1 104 ? -11.308 -8.996 -3.930 1.00 86.38 104 LEU A C 1
ATOM 820 O O . LEU A 1 104 ? -11.561 -8.949 -5.128 1.00 86.38 104 LEU A O 1
ATOM 824 N N . ILE A 1 105 ? -10.191 -9.567 -3.470 1.00 85.81 105 ILE A N 1
ATOM 825 C CA . ILE A 1 105 ? -9.246 -10.275 -4.350 1.00 85.81 105 ILE A CA 1
ATOM 826 C C . ILE A 1 105 ? -9.941 -11.474 -4.986 1.00 85.81 105 ILE A C 1
ATOM 828 O O . ILE A 1 105 ? -9.843 -11.671 -6.190 1.00 85.81 105 ILE A O 1
ATOM 832 N N . ASP A 1 106 ? -10.682 -12.240 -4.192 1.00 85.38 106 ASP A N 1
ATOM 833 C CA . ASP A 1 106 ? -11.367 -13.442 -4.648 1.00 85.38 106 ASP A CA 1
ATOM 834 C C . ASP A 1 106 ? -12.454 -13.166 -5.690 1.00 85.38 106 ASP A C 1
ATOM 836 O O . ASP A 1 106 ? -12.753 -14.074 -6.471 1.00 85.38 106 ASP A O 1
ATOM 840 N N . SER A 1 107 ? -13.041 -11.962 -5.699 1.00 85.94 107 SER A N 1
ATOM 841 C CA . SER A 1 107 ? -14.078 -11.562 -6.654 1.00 85.94 107 SER A CA 1
ATOM 842 C C . SER A 1 107 ? -13.534 -10.808 -7.869 1.00 85.94 107 SER A C 1
ATOM 844 O O . SER A 1 107 ? -13.997 -11.056 -8.981 1.00 85.94 107 SER A O 1
ATOM 846 N N . VAL A 1 108 ? -12.561 -9.911 -7.675 1.00 84.62 108 VAL A N 1
ATOM 847 C CA . VAL A 1 108 ? -12.021 -9.041 -8.736 1.00 84.62 108 VAL A CA 1
ATOM 848 C C . VAL A 1 108 ? -10.836 -9.680 -9.456 1.00 84.62 108 VAL A C 1
ATOM 850 O O . VAL A 1 108 ? -10.631 -9.420 -10.636 1.00 84.62 108 VAL A O 1
ATOM 853 N N . LEU A 1 109 ? -10.040 -10.485 -8.751 1.00 85.06 109 LEU A N 1
ATOM 854 C CA . LEU A 1 109 ? -8.782 -11.059 -9.234 1.00 85.06 109 LEU A CA 1
ATOM 855 C C . LEU A 1 109 ? -8.716 -12.573 -8.939 1.00 85.06 109 LEU A C 1
ATOM 857 O O . LEU A 1 109 ? -7.807 -13.028 -8.228 1.00 85.06 109 LEU A O 1
ATOM 861 N N . PRO A 1 110 ? -9.688 -13.363 -9.431 1.00 84.00 110 PRO A N 1
ATOM 862 C CA . PRO A 1 110 ? -9.842 -14.766 -9.047 1.00 84.00 110 PRO A CA 1
ATOM 863 C C . PRO A 1 110 ? -8.596 -15.621 -9.341 1.00 84.00 110 PRO A C 1
ATOM 865 O O . PRO A 1 110 ? -8.287 -16.538 -8.579 1.00 84.00 110 PRO A O 1
ATOM 868 N N . GLU A 1 111 ? -7.826 -15.287 -10.376 1.00 84.81 111 GLU A N 1
ATOM 869 C CA . GLU A 1 111 ? -6.578 -15.946 -10.778 1.00 84.81 111 GLU A CA 1
ATOM 870 C C . GLU A 1 111 ? -5.483 -15.819 -9.713 1.00 84.81 111 GLU A C 1
ATOM 872 O O . GLU A 1 111 ? -4.608 -16.680 -9.603 1.00 84.81 111 GLU A O 1
ATOM 877 N N . TYR A 1 112 ? -5.525 -14.765 -8.893 1.00 82.56 112 TYR A N 1
ATOM 878 C CA . TYR A 1 112 ? -4.532 -14.530 -7.848 1.00 82.56 112 TYR A CA 1
ATOM 879 C C . TYR A 1 112 ? -4.923 -15.093 -6.484 1.00 82.56 112 TYR A C 1
ATOM 881 O O . TYR A 1 112 ? -4.082 -15.066 -5.583 1.00 82.56 112 TYR A O 1
ATOM 889 N N . ARG A 1 113 ? -6.131 -15.653 -6.317 1.00 79.88 113 ARG A N 1
ATOM 890 C CA . ARG A 1 113 ? -6.634 -16.203 -5.040 1.00 79.88 113 ARG A CA 1
ATOM 891 C C . ARG A 1 113 ? -5.613 -17.088 -4.321 1.00 79.88 113 ARG A C 1
ATOM 893 O O . ARG A 1 113 ? -5.396 -16.945 -3.122 1.00 79.88 113 ARG A O 1
ATOM 900 N N . HIS A 1 114 ? -4.958 -17.983 -5.058 1.00 78.31 114 HIS A N 1
ATOM 901 C CA . HIS A 1 114 ? -3.982 -18.932 -4.507 1.00 78.31 114 HIS A CA 1
ATOM 902 C C . HIS A 1 114 ? -2.526 -18.446 -4.591 1.00 78.31 114 HIS A C 1
ATOM 904 O O . HIS A 1 114 ? -1.625 -19.102 -4.071 1.00 78.31 114 HIS A O 1
ATOM 910 N N . ALA A 1 115 ? -2.285 -17.306 -5.242 1.00 79.75 115 ALA A N 1
ATOM 911 C CA . ALA A 1 115 ? -0.959 -16.719 -5.420 1.00 79.75 115 ALA A CA 1
ATOM 912 C C . ALA A 1 115 ? -0.628 -15.652 -4.359 1.00 79.75 115 ALA A C 1
ATOM 914 O O . ALA A 1 115 ? 0.509 -15.174 -4.296 1.00 79.75 115 ALA A O 1
ATOM 915 N N . VAL A 1 116 ? -1.600 -15.265 -3.527 1.00 77.38 116 VAL A N 1
ATOM 916 C CA . VAL A 1 116 ? -1.395 -14.334 -2.411 1.00 77.38 116 VAL A CA 1
ATOM 917 C C . VAL A 1 116 ? -0.477 -14.973 -1.371 1.00 77.38 116 VAL A C 1
ATOM 919 O O . VAL A 1 116 ? -0.778 -16.034 -0.833 1.00 77.38 116 VAL A O 1
ATOM 922 N N . GLN A 1 117 ? 0.644 -14.319 -1.065 1.00 76.62 117 GLN A N 1
ATOM 923 C CA . GLN A 1 117 ? 1.626 -14.819 -0.101 1.00 76.62 117 GLN A CA 1
ATOM 924 C C . GLN A 1 117 ? 1.986 -13.750 0.926 1.00 76.62 117 GLN A C 1
ATOM 926 O O . GLN A 1 117 ? 2.225 -12.593 0.566 1.00 76.62 117 GLN A O 1
ATOM 931 N N . MET A 1 118 ? 2.107 -14.163 2.194 1.00 70.12 118 MET A N 1
ATOM 932 C CA . MET A 1 118 ? 2.542 -13.323 3.315 1.00 70.12 118 MET A CA 1
ATOM 933 C C . MET A 1 118 ? 1.790 -11.982 3.401 1.00 70.12 118 MET A C 1
ATOM 935 O O . MET A 1 118 ? 2.431 -10.918 3.440 1.00 70.12 118 MET A O 1
ATOM 939 N N . PRO A 1 119 ? 0.444 -11.986 3.412 1.00 77.62 119 PRO A N 1
ATOM 940 C CA . PRO A 1 119 ? -0.307 -10.753 3.486 1.00 77.62 119 PRO A CA 1
ATOM 941 C C . PRO A 1 119 ? 0.020 -10.034 4.789 1.00 77.62 119 PRO A C 1
ATOM 943 O O . PRO A 1 119 ? 0.199 -10.630 5.851 1.00 77.62 119 PRO A O 1
ATOM 946 N N . THR A 1 120 ? 0.106 -8.717 4.706 1.00 83.56 120 THR A N 1
ATOM 947 C CA . THR A 1 120 ? 0.235 -7.863 5.880 1.00 83.56 120 THR A CA 1
ATOM 948 C C . THR A 1 120 ? -0.794 -6.762 5.776 1.00 83.56 120 THR A C 1
ATOM 950 O O . THR A 1 120 ? -1.000 -6.215 4.698 1.00 83.56 120 THR A O 1
ATOM 953 N N . ASN A 1 121 ? -1.471 -6.466 6.879 1.00 84.19 121 ASN A N 1
ATOM 954 C CA . ASN A 1 121 ? -2.382 -5.338 6.966 1.00 84.19 121 ASN A CA 1
ATOM 955 C C . ASN A 1 121 ? -1.720 -4.253 7.816 1.00 84.19 121 ASN A C 1
ATOM 957 O O . ASN A 1 121 ? -1.126 -4.567 8.845 1.00 84.19 121 ASN A O 1
ATOM 961 N N . SER A 1 122 ? -1.777 -2.990 7.420 1.00 86.94 122 SER A N 1
ATOM 962 C CA . SER A 1 122 ? -1.251 -1.887 8.214 1.00 86.94 122 SER A CA 1
ATOM 963 C C . SER A 1 122 ? -2.287 -0.800 8.408 1.00 86.94 122 SER A C 1
ATOM 965 O O . SER A 1 122 ? -3.096 -0.537 7.529 1.00 86.94 122 SER A O 1
ATOM 967 N N . LEU A 1 123 ? -2.259 -0.185 9.584 1.00 86.12 123 LEU A N 1
ATOM 968 C CA . LEU A 1 123 ? -3.113 0.923 9.965 1.00 86.12 123 LEU A CA 1
ATOM 969 C C . LEU A 1 123 ? -2.223 2.128 10.257 1.00 86.12 123 LEU A C 1
ATOM 971 O O . LEU A 1 123 ? -1.425 2.129 11.198 1.00 86.12 123 LEU A O 1
ATOM 975 N N . ARG A 1 124 ? -2.335 3.152 9.414 1.00 84.50 124 ARG A N 1
ATOM 976 C CA . ARG A 1 124 ? -1.603 4.411 9.533 1.00 84.50 124 ARG A CA 1
ATOM 977 C C . ARG A 1 124 ? -2.557 5.493 10.017 1.00 84.50 124 ARG A C 1
ATOM 979 O O . ARG A 1 124 ? -3.476 5.843 9.291 1.00 84.50 124 ARG A O 1
ATOM 986 N N . LEU A 1 125 ? -2.302 6.013 11.217 1.00 82.25 125 LEU A N 1
ATOM 987 C CA . LEU A 1 125 ? -3.109 7.042 11.894 1.00 82.25 125 LEU A CA 1
ATOM 988 C C . LEU A 1 125 ? -2.357 8.366 12.078 1.00 82.25 125 LEU A C 1
ATOM 990 O O . LEU A 1 125 ? -2.845 9.269 12.738 1.00 82.25 125 LEU A O 1
ATOM 994 N N . HIS A 1 126 ? -1.156 8.496 11.513 1.00 73.00 126 HIS A N 1
ATOM 995 C CA . HIS A 1 126 ? -0.406 9.753 11.515 1.00 73.00 126 HIS A CA 1
ATOM 996 C C . HIS A 1 126 ? -0.545 10.463 10.170 1.00 73.00 126 HIS A C 1
ATOM 998 O O . HIS A 1 126 ? -0.540 9.785 9.133 1.00 73.00 126 HIS A O 1
ATOM 1004 N N . PRO A 1 127 ? -0.570 11.809 10.153 1.00 65.75 127 PRO A N 1
ATOM 1005 C CA . PRO A 1 127 ? -0.545 12.537 8.898 1.00 65.75 127 PRO A CA 1
ATOM 1006 C C . PRO A 1 127 ? 0.819 12.322 8.229 1.00 65.75 127 PRO A C 1
ATOM 1008 O O . PRO A 1 127 ? 1.842 12.163 8.904 1.00 65.75 127 PRO A O 1
ATOM 1011 N N . ILE A 1 128 ? 0.855 12.300 6.894 1.00 60.03 128 ILE A N 1
ATOM 1012 C CA . ILE A 1 128 ? 2.103 12.063 6.144 1.00 60.03 128 ILE A CA 1
ATOM 1013 C C . ILE A 1 128 ? 3.183 13.092 6.527 1.00 60.03 128 ILE A C 1
ATOM 1015 O O . ILE A 1 128 ? 4.353 12.727 6.670 1.00 60.03 128 ILE A O 1
ATOM 1019 N N . SER A 1 129 ? 2.767 14.331 6.802 1.00 55.03 129 SER A N 1
ATOM 1020 C CA . SER A 1 129 ? 3.621 15.462 7.174 1.00 55.03 129 SER A CA 1
ATOM 1021 C C . SER A 1 129 ? 4.442 15.271 8.446 1.00 55.03 129 SER A C 1
ATOM 1023 O O . SER A 1 129 ? 5.590 15.710 8.501 1.00 55.03 129 SER A O 1
ATOM 1025 N N . ALA A 1 130 ? 3.895 14.580 9.450 1.00 57.16 130 ALA A N 1
ATOM 1026 C CA . ALA A 1 130 ? 4.584 14.353 10.721 1.00 57.16 130 ALA A CA 1
ATOM 1027 C C . ALA A 1 130 ? 5.858 13.507 10.552 1.00 57.16 130 ALA A C 1
ATOM 1029 O O . ALA A 1 130 ? 6.805 13.635 11.324 1.00 57.16 130 ALA A O 1
ATOM 1030 N N . TRP A 1 131 ? 5.902 12.660 9.518 1.00 53.47 131 TRP A N 1
ATOM 1031 C CA . TRP A 1 131 ? 7.045 11.795 9.239 1.00 53.47 131 TRP A CA 1
ATOM 1032 C C . TRP A 1 131 ? 7.952 12.324 8.127 1.00 53.47 131 TRP A C 1
ATOM 1034 O O . TRP A 1 131 ? 9.155 12.093 8.203 1.00 53.47 131 TRP A O 1
ATOM 1044 N N . THR A 1 132 ? 7.441 13.062 7.134 1.00 52.66 132 THR A N 1
ATOM 1045 C CA . THR A 1 132 ? 8.293 13.648 6.078 1.00 52.66 132 THR A CA 1
ATOM 1046 C C . THR A 1 132 ? 9.292 14.663 6.630 1.00 52.66 132 THR A C 1
ATOM 1048 O O . THR A 1 132 ? 10.402 14.744 6.115 1.00 52.66 132 THR A O 1
ATOM 1051 N N . ALA A 1 133 ? 8.954 15.368 7.717 1.00 52.12 133 ALA A N 1
ATOM 1052 C CA . ALA A 1 133 ? 9.849 16.330 8.367 1.00 52.12 133 ALA A CA 1
ATOM 1053 C C . ALA A 1 133 ? 11.105 15.692 9.000 1.00 52.12 133 ALA A C 1
ATOM 1055 O O . ALA A 1 133 ? 12.125 16.359 9.144 1.00 52.12 133 ALA A O 1
ATOM 1056 N N . SER A 1 134 ? 11.052 14.406 9.369 1.00 50.50 134 SER A N 1
ATOM 1057 C CA . SER A 1 134 ? 12.123 13.706 10.098 1.00 50.50 134 SER A CA 1
ATOM 1058 C C . SER A 1 134 ? 12.805 12.593 9.292 1.00 50.50 134 SER A C 1
ATOM 1060 O O . SER A 1 134 ? 13.722 11.932 9.787 1.00 50.50 134 SER A O 1
ATOM 1062 N N . THR A 1 135 ? 12.391 12.359 8.042 1.00 52.34 135 THR A N 1
ATOM 1063 C CA . THR A 1 135 ? 12.914 11.259 7.219 1.00 52.34 135 THR A CA 1
ATOM 1064 C C . THR A 1 135 ? 13.799 11.722 6.066 1.00 52.34 135 THR A C 1
ATOM 1066 O O . THR A 1 135 ? 13.484 12.667 5.356 1.00 52.34 135 THR A O 1
ATOM 1069 N N . SER A 1 136 ? 14.891 10.982 5.829 1.00 57.31 136 SER A N 1
ATOM 1070 C CA . SER A 1 136 ? 15.720 11.098 4.618 1.00 57.31 136 SER A CA 1
ATOM 1071 C C . SER A 1 136 ? 14.861 11.102 3.350 1.00 57.31 136 SER A C 1
ATOM 1073 O O . SER A 1 136 ? 13.908 10.332 3.266 1.00 57.31 136 SER A O 1
ATOM 1075 N N . TRP A 1 137 ? 15.275 11.857 2.327 1.00 57.34 137 TRP A N 1
ATOM 1076 C CA . TRP A 1 137 ? 14.638 11.893 1.002 1.00 57.34 137 TRP A CA 1
ATOM 1077 C C . TRP A 1 137 ? 14.382 10.505 0.383 1.00 57.34 137 TRP A C 1
ATOM 1079 O O . TRP A 1 137 ? 13.445 10.336 -0.387 1.00 57.34 137 TRP A O 1
ATOM 1089 N N . ARG A 1 138 ? 15.165 9.476 0.746 1.00 54.75 138 ARG A N 1
ATOM 1090 C CA . ARG A 1 138 ? 14.932 8.086 0.302 1.00 54.75 138 ARG A CA 1
ATOM 1091 C C . ARG A 1 138 ? 13.671 7.465 0.912 1.00 54.75 138 ARG A C 1
ATOM 1093 O O . ARG A 1 138 ? 13.043 6.604 0.307 1.00 54.75 138 ARG A O 1
ATOM 1100 N N . LYS A 1 139 ? 13.297 7.893 2.117 1.00 54.00 139 LYS A N 1
ATOM 1101 C CA . LYS A 1 139 ? 12.119 7.448 2.881 1.00 54.00 139 LYS A CA 1
ATOM 1102 C C . LYS A 1 139 ? 10.929 8.410 2.755 1.00 54.00 139 LYS A C 1
ATOM 1104 O O . LYS A 1 139 ? 9.935 8.207 3.446 1.00 54.00 139 LYS A O 1
ATOM 1109 N N . ASP A 1 140 ? 11.059 9.437 1.918 1.00 58.94 140 ASP A N 1
ATOM 1110 C CA . ASP A 1 140 ? 9.997 10.378 1.589 1.00 58.94 140 ASP A CA 1
ATOM 1111 C C . ASP A 1 140 ? 9.066 9.737 0.553 1.00 58.94 140 ASP A C 1
ATOM 1113 O O . ASP A 1 140 ? 9.474 9.446 -0.576 1.00 58.94 140 ASP A O 1
ATOM 1117 N N . ASP A 1 141 ? 7.837 9.446 0.973 1.00 60.84 141 ASP A N 1
ATOM 1118 C CA . ASP A 1 141 ? 6.818 8.793 0.146 1.00 60.84 141 ASP A CA 1
ATOM 1119 C C . ASP A 1 141 ? 6.042 9.801 -0.720 1.00 60.84 141 ASP A C 1
ATOM 1121 O O . ASP A 1 141 ? 5.225 9.388 -1.540 1.00 60.84 141 ASP A O 1
ATOM 1125 N N . SER A 1 142 ? 6.290 11.113 -0.567 1.00 59.09 142 SER A N 1
ATOM 1126 C CA . SER A 1 142 ? 5.689 12.142 -1.429 1.00 59.09 142 SER A CA 1
ATOM 1127 C C . SER A 1 142 ? 6.264 12.117 -2.847 1.00 59.09 142 SER A C 1
ATOM 1129 O O . SER A 1 142 ? 5.592 12.527 -3.794 1.00 59.09 142 SER A O 1
ATOM 1131 N N . ARG A 1 143 ? 7.491 11.607 -3.007 1.00 64.44 143 ARG A N 1
ATOM 1132 C CA . ARG A 1 143 ? 8.192 11.481 -4.289 1.00 64.44 143 ARG A CA 1
ATOM 1133 C C . ARG A 1 143 ? 7.695 10.270 -5.067 1.00 64.44 143 ARG A C 1
ATOM 1135 O O . ARG A 1 143 ? 7.513 9.199 -4.490 1.00 64.44 143 ARG A O 1
ATOM 1142 N N . LEU A 1 144 ? 7.542 10.412 -6.381 1.00 68.44 144 LEU A N 1
ATOM 1143 C CA . LEU A 1 144 ? 7.237 9.298 -7.276 1.00 68.44 144 LEU A CA 1
ATOM 1144 C C . LEU A 1 144 ? 8.324 8.230 -7.166 1.00 68.44 144 LEU A C 1
ATOM 1146 O O . LEU A 1 144 ? 9.511 8.527 -7.306 1.00 68.44 144 LEU A O 1
ATOM 1150 N N . HIS A 1 145 ? 7.910 6.994 -6.919 1.00 72.12 145 HIS A N 1
ATOM 1151 C CA . HIS A 1 145 ? 8.804 5.853 -6.808 1.00 72.12 145 HIS A CA 1
ATOM 1152 C C . HIS A 1 145 ? 8.090 4.567 -7.214 1.00 72.12 145 HIS A C 1
ATOM 1154 O O . HIS A 1 145 ? 6.868 4.450 -7.094 1.00 72.12 145 HIS A O 1
ATOM 1160 N N . VAL A 1 146 ? 8.877 3.595 -7.666 1.00 69.12 146 VAL A N 1
ATOM 1161 C CA . VAL A 1 146 ? 8.465 2.193 -7.657 1.00 69.12 146 VAL A CA 1
ATOM 1162 C C . VAL A 1 146 ? 8.835 1.621 -6.303 1.00 69.12 146 VAL A C 1
ATOM 1164 O O . VAL A 1 146 ? 9.909 1.903 -5.776 1.00 69.12 146 VAL A O 1
ATOM 1167 N N . ASP A 1 147 ? 7.936 0.855 -5.711 1.00 66.75 147 ASP A N 1
ATOM 1168 C CA . ASP A 1 147 ? 8.164 0.278 -4.402 1.00 66.75 147 ASP A CA 1
ATOM 1169 C C . ASP A 1 147 ? 9.312 -0.741 -4.432 1.00 66.75 147 ASP A C 1
ATOM 1171 O O . ASP A 1 147 ? 9.283 -1.744 -5.143 1.00 66.75 147 ASP A O 1
ATOM 1175 N N . ALA A 1 148 ? 10.323 -0.494 -3.606 1.00 63.56 148 ALA A N 1
ATOM 1176 C CA . ALA A 1 148 ? 11.417 -1.419 -3.374 1.00 63.56 148 ALA A CA 1
ATOM 1177 C C . ALA A 1 148 ? 11.816 -1.348 -1.902 1.00 63.56 148 ALA A C 1
ATOM 1179 O O . ALA A 1 148 ? 12.052 -0.269 -1.354 1.00 63.56 148 ALA A O 1
ATOM 1180 N N . PHE A 1 149 ? 11.903 -2.502 -1.242 1.00 66.81 149 PHE A N 1
ATOM 1181 C CA . PHE A 1 149 ? 12.236 -2.559 0.177 1.00 66.81 149 PHE A CA 1
ATOM 1182 C C . PHE A 1 149 ? 13.683 -3.013 0.377 1.00 66.81 149 PHE A C 1
ATOM 1184 O O . PHE A 1 149 ? 14.008 -4.166 0.091 1.00 66.81 149 PHE A O 1
ATOM 1191 N N . PRO A 1 150 ? 14.568 -2.169 0.943 1.00 61.44 150 PRO A N 1
ATOM 1192 C CA . PRO A 1 150 ? 15.979 -2.519 1.086 1.00 61.44 150 PRO A CA 1
ATOM 1193 C C . PRO A 1 150 ? 16.205 -3.712 2.023 1.00 61.44 150 PRO A C 1
ATOM 1195 O O . PRO A 1 150 ? 17.187 -4.431 1.848 1.00 61.44 150 PRO A O 1
ATOM 1198 N N . SER A 1 151 ? 15.312 -3.911 3.000 1.00 59.88 151 SER A N 1
ATOM 1199 C CA . SER A 1 151 ? 15.397 -4.939 4.044 1.00 59.88 151 SER A CA 1
ATOM 1200 C C . SER A 1 151 ? 14.517 -6.170 3.798 1.00 59.88 151 SER A C 1
ATOM 1202 O O . SER A 1 151 ? 14.626 -7.138 4.550 1.00 59.88 151 SER A O 1
ATOM 1204 N N . ARG A 1 152 ? 13.648 -6.147 2.778 1.00 65.06 152 ARG A N 1
ATOM 1205 C CA . ARG A 1 152 ? 12.761 -7.257 2.390 1.00 65.06 152 ARG A CA 1
ATOM 1206 C C . ARG A 1 152 ? 12.843 -7.438 0.867 1.00 65.06 152 ARG A C 1
ATOM 1208 O O . ARG A 1 152 ? 12.010 -6.873 0.168 1.00 65.06 152 ARG A O 1
ATOM 1215 N N . PRO A 1 153 ? 13.877 -8.131 0.358 1.00 62.38 153 PRO A N 1
ATOM 1216 C CA . PRO A 1 153 ? 13.954 -8.464 -1.060 1.00 62.38 153 PRO A CA 1
ATOM 1217 C C . PRO A 1 153 ? 12.802 -9.399 -1.437 1.00 62.38 153 PRO A C 1
ATOM 1219 O O . PRO A 1 153 ? 12.417 -10.273 -0.657 1.00 62.38 153 PRO A O 1
ATOM 1222 N N . ASN A 1 154 ? 12.257 -9.192 -2.629 1.00 66.69 154 ASN A N 1
ATOM 1223 C CA . ASN A 1 154 ? 11.037 -9.834 -3.097 1.00 66.69 154 ASN A CA 1
ATOM 1224 C C . ASN A 1 154 ? 11.301 -10.892 -4.170 1.00 66.69 154 ASN A C 1
ATOM 1226 O O . ASN A 1 154 ? 10.350 -11.542 -4.593 1.00 66.69 154 ASN A O 1
ATOM 1230 N N . TYR A 1 155 ? 12.556 -11.068 -4.607 1.00 67.25 155 TYR A N 1
ATOM 1231 C CA . TYR A 1 155 ? 13.000 -12.134 -5.517 1.00 67.25 155 TYR A CA 1
ATOM 1232 C C . TYR A 1 155 ? 12.165 -12.271 -6.801 1.00 67.25 155 TYR A C 1
ATOM 1234 O O . TYR A 1 155 ? 12.061 -13.358 -7.358 1.00 67.25 155 TYR A O 1
ATOM 1242 N N . GLY A 1 156 ? 11.581 -11.173 -7.289 1.00 69.00 156 GLY A N 1
ATOM 1243 C CA . GLY A 1 156 ? 10.763 -11.196 -8.504 1.00 69.00 156 GLY A CA 1
ATOM 1244 C C . GLY A 1 156 ? 9.288 -11.579 -8.312 1.00 69.00 156 GLY A C 1
ATOM 1245 O O . GLY A 1 156 ? 8.612 -11.757 -9.317 1.00 69.00 156 GLY A O 1
ATOM 1246 N N . ASN A 1 157 ? 8.774 -11.664 -7.073 1.00 74.06 157 ASN A N 1
ATOM 1247 C CA . ASN A 1 157 ? 7.330 -11.806 -6.777 1.00 74.06 157 ASN A CA 1
ATOM 1248 C C . ASN A 1 157 ? 6.499 -10.599 -7.291 1.00 74.06 157 ASN A C 1
ATOM 1250 O O . ASN A 1 157 ? 6.951 -9.899 -8.178 1.00 74.06 157 ASN A O 1
ATOM 1254 N N . ARG A 1 158 ? 5.277 -10.302 -6.817 1.00 73.38 158 ARG A N 1
ATOM 1255 C CA . ARG A 1 158 ? 4.518 -9.060 -7.166 1.00 73.38 158 ARG A CA 1
ATOM 1256 C C . ARG A 1 158 ? 3.967 -8.355 -5.911 1.00 73.38 158 ARG A C 1
ATOM 1258 O O . ARG A 1 158 ? 3.983 -8.929 -4.826 1.00 73.38 158 ARG A O 1
ATOM 1265 N N . ILE A 1 159 ? 3.637 -7.052 -6.002 1.00 74.25 159 ILE A N 1
ATOM 1266 C CA . ILE A 1 159 ? 3.019 -6.228 -4.924 1.00 74.25 159 ILE A CA 1
ATOM 1267 C C . ILE A 1 159 ? 1.588 -6.296 -5.341 1.00 74.25 159 ILE A C 1
ATOM 1269 O O . ILE A 1 159 ? 1.295 -5.929 -6.474 1.00 74.25 159 ILE A O 1
ATOM 1273 N N . LEU A 1 160 ? 0.717 -6.598 -4.399 1.00 76.06 160 LEU A N 1
ATOM 1274 C CA . LEU A 1 160 ? -0.607 -6.033 -4.467 1.00 76.06 160 LEU A CA 1
ATOM 1275 C C . LEU A 1 160 ? -0.845 -5.200 -3.217 1.00 76.06 160 LEU A C 1
ATOM 1277 O O . LEU A 1 160 ? -0.653 -5.670 -2.094 1.00 76.06 160 LEU A O 1
ATOM 1281 N N . ARG A 1 161 ? -1.225 -3.937 -3.399 1.00 79.94 161 ARG A N 1
ATOM 1282 C CA . ARG A 1 161 ? -1.685 -3.103 -2.289 1.00 79.94 161 ARG A CA 1
ATOM 1283 C C . ARG A 1 161 ? -3.116 -2.705 -2.536 1.00 79.94 161 ARG A C 1
ATOM 1285 O O . ARG A 1 161 ? -3.433 -2.219 -3.616 1.00 79.94 161 ARG A O 1
ATOM 1292 N N . ILE A 1 162 ? -3.915 -2.880 -1.496 1.00 81.62 162 ILE A N 1
ATOM 1293 C CA . ILE A 1 162 ? -5.287 -2.403 -1.411 1.00 81.62 162 ILE A CA 1
ATOM 1294 C C . ILE A 1 162 ? -5.281 -1.286 -0.378 1.00 81.62 162 ILE A C 1
ATOM 1296 O O . ILE A 1 162 ? -4.756 -1.467 0.730 1.00 81.62 162 ILE A O 1
ATOM 1300 N N . PHE A 1 163 ? -5.803 -0.123 -0.753 1.00 82.38 163 PHE A N 1
ATOM 1301 C CA . PHE A 1 163 ? -5.895 1.018 0.141 1.00 82.38 163 PHE A CA 1
ATOM 1302 C C . PHE A 1 163 ? -7.350 1.307 0.476 1.00 82.38 163 PHE A C 1
ATOM 1304 O O . PHE A 1 163 ? -8.223 1.302 -0.376 1.00 82.38 163 PHE A O 1
ATOM 1311 N N . THR A 1 164 ? -7.607 1.644 1.727 1.00 82.06 164 THR A N 1
ATOM 1312 C CA . THR A 1 164 ? -8.950 2.034 2.154 1.00 82.06 164 THR A CA 1
ATOM 1313 C C . THR A 1 164 ? -8.833 3.355 2.881 1.00 82.06 164 THR A C 1
ATOM 1315 O O . THR A 1 164 ? -8.040 3.475 3.824 1.00 82.06 164 THR A O 1
ATOM 1318 N N . ASN A 1 165 ? -9.564 4.365 2.408 1.00 80.06 165 ASN A N 1
ATOM 1319 C CA . ASN A 1 165 ? -9.595 5.659 3.069 1.00 80.06 165 ASN A CA 1
ATOM 1320 C C . ASN A 1 165 ? -10.735 5.665 4.085 1.00 80.06 165 ASN A C 1
ATOM 1322 O O . ASN A 1 165 ? -11.908 5.736 3.733 1.00 80.06 165 ASN A O 1
ATOM 1326 N N . ILE A 1 166 ? -10.364 5.603 5.357 1.00 80.62 166 ILE A N 1
ATOM 1327 C CA . ILE A 1 166 ? -11.294 5.590 6.487 1.00 80.62 166 ILE A CA 1
ATOM 1328 C C . ILE A 1 166 ? -11.283 6.920 7.251 1.00 80.62 166 ILE A C 1
ATOM 1330 O O . ILE A 1 166 ? -11.493 6.944 8.462 1.00 80.62 166 ILE A O 1
ATOM 1334 N N . ASN A 1 167 ? -10.962 8.028 6.577 1.00 77.31 167 ASN A N 1
ATOM 1335 C CA . ASN A 1 167 ? -10.911 9.331 7.228 1.00 77.31 167 ASN A CA 1
ATOM 1336 C C . ASN A 1 167 ? -12.307 9.725 7.770 1.00 77.31 167 ASN A C 1
ATOM 1338 O O . ASN A 1 167 ? -13.246 9.841 6.979 1.00 77.31 167 ASN A O 1
ATOM 1342 N N . PRO A 1 168 ? -12.457 9.970 9.089 1.00 73.44 168 PRO A N 1
ATOM 1343 C CA . PRO A 1 168 ? -13.745 10.325 9.687 1.00 73.44 168 PRO A CA 1
ATOM 1344 C C . PRO A 1 168 ? -14.238 11.727 9.294 1.00 73.44 168 PRO A C 1
ATOM 1346 O O . PRO A 1 168 ? -15.416 12.022 9.461 1.00 73.44 168 PRO A O 1
ATOM 1349 N N . HIS A 1 169 ? -13.358 12.583 8.772 1.00 74.31 169 HIS A N 1
ATOM 1350 C CA . HIS A 1 169 ? -13.651 13.954 8.350 1.00 74.31 169 HIS A CA 1
ATOM 1351 C C . HIS A 1 169 ? -13.901 14.091 6.843 1.00 74.31 169 HIS A C 1
ATOM 1353 O O . HIS A 1 169 ? -14.064 15.207 6.358 1.00 74.31 169 HIS A O 1
ATOM 1359 N N . GLY A 1 170 ? -13.921 12.985 6.090 1.00 69.25 170 GLY A N 1
ATOM 1360 C CA . GLY A 1 170 ? -14.234 13.026 4.660 1.00 69.25 170 GLY A CA 1
ATOM 1361 C C . GLY A 1 170 ? -13.129 13.627 3.784 1.00 69.25 170 GLY A C 1
ATOM 1362 O O . GLY A 1 170 ? -13.393 14.018 2.653 1.00 69.25 170 GLY A O 1
ATOM 1363 N N . GLU A 1 171 ? -11.884 13.686 4.264 1.00 72.75 171 GLU A N 1
ATOM 1364 C CA . GLU A 1 171 ? -10.788 14.262 3.481 1.00 72.75 171 GLU A CA 1
ATOM 1365 C C . GLU A 1 171 ? -10.261 13.288 2.409 1.00 72.75 171 GLU A C 1
ATOM 1367 O O . GLU A 1 171 ? -9.875 12.144 2.695 1.00 72.75 171 GLU A O 1
ATOM 1372 N N . SER A 1 172 ? -10.195 13.768 1.165 1.00 69.81 172 SER A N 1
ATOM 1373 C CA . SER A 1 172 ? -9.682 13.024 0.013 1.00 69.81 172 SER A CA 1
ATOM 1374 C C . SER A 1 172 ? -8.201 12.678 0.146 1.00 69.81 172 SER A C 1
ATOM 1376 O O . SER A 1 172 ? -7.387 13.440 0.680 1.00 69.81 172 SER A O 1
ATOM 1378 N N . ARG A 1 173 ? -7.806 11.543 -0.442 1.00 70.69 173 ARG A N 1
ATOM 1379 C CA . ARG A 1 173 ? -6.392 11.171 -0.549 1.00 70.69 173 ARG A CA 1
ATOM 1380 C C . ARG A 1 173 ? -5.847 11.558 -1.919 1.00 70.69 173 ARG A C 1
ATOM 1382 O O . ARG A 1 173 ? -6.213 10.966 -2.925 1.00 70.69 173 ARG A O 1
ATOM 1389 N N . GLN A 1 174 ? -4.920 12.509 -1.953 1.00 71.81 174 GLN A N 1
ATOM 1390 C CA . GLN A 1 174 ? -4.262 12.922 -3.193 1.00 71.81 174 GLN A CA 1
ATOM 1391 C C . GLN A 1 174 ? -3.114 11.978 -3.546 1.00 71.81 174 GLN A C 1
ATOM 1393 O O . GLN A 1 174 ? -2.269 11.661 -2.704 1.00 71.81 174 GLN A O 1
ATOM 1398 N N . TRP A 1 175 ? -3.092 11.511 -4.790 1.00 74.69 175 TRP A N 1
ATOM 1399 C CA . TRP A 1 175 ? -2.049 10.658 -5.346 1.00 74.69 175 TRP A CA 1
ATOM 1400 C C . TRP A 1 175 ? -1.453 11.293 -6.592 1.00 74.69 175 TRP A C 1
ATOM 1402 O O . TRP A 1 175 ? -2.108 12.047 -7.304 1.00 74.69 175 TRP A O 1
ATOM 1412 N N . ARG A 1 176 ? -0.205 10.931 -6.886 1.00 74.75 176 ARG A N 1
ATOM 1413 C CA . ARG A 1 176 ? 0.402 11.161 -8.196 1.00 74.75 176 ARG A CA 1
ATOM 1414 C C . ARG A 1 176 ? 0.684 9.813 -8.837 1.00 74.75 176 ARG A C 1
ATOM 1416 O O . ARG A 1 176 ? 1.332 8.956 -8.232 1.00 74.75 176 ARG A O 1
ATOM 1423 N N . VAL A 1 177 ? 0.166 9.609 -10.039 1.00 74.69 177 VAL A N 1
ATOM 1424 C CA . VAL A 1 177 ? 0.421 8.413 -10.842 1.00 74.69 177 VAL A CA 1
ATOM 1425 C C . VAL A 1 177 ? 1.422 8.792 -11.926 1.00 74.69 177 VAL A C 1
ATOM 1427 O O . VAL A 1 177 ? 1.191 9.743 -12.664 1.00 74.69 177 VAL A O 1
ATOM 1430 N N . GLY A 1 178 ? 2.563 8.102 -11.947 1.00 73.38 178 GLY A N 1
ATOM 1431 C CA . GLY A 1 178 ? 3.629 8.310 -12.930 1.00 73.38 178 GLY A CA 1
ATOM 1432 C C . GLY A 1 178 ? 3.449 7.463 -14.189 1.00 73.38 178 GLY A C 1
ATOM 1433 O O . GLY A 1 178 ? 2.460 6.739 -14.313 1.00 73.38 178 GLY A O 1
ATOM 1434 N N . GLU A 1 179 ? 4.416 7.563 -15.102 1.00 76.12 179 GLU A N 1
ATOM 1435 C CA . GLU A 1 179 ? 4.391 6.889 -16.408 1.00 76.12 179 GLU A CA 1
ATOM 1436 C C . GLU A 1 179 ? 4.370 5.348 -16.307 1.00 76.12 179 GLU A C 1
ATOM 1438 O O . GLU A 1 179 ? 4.791 4.788 -15.286 1.00 76.12 179 GLU A O 1
ATOM 1443 N N . PRO A 1 180 ? 3.895 4.640 -17.354 1.00 79.12 180 PRO A N 1
ATOM 1444 C CA . PRO A 1 180 ? 3.94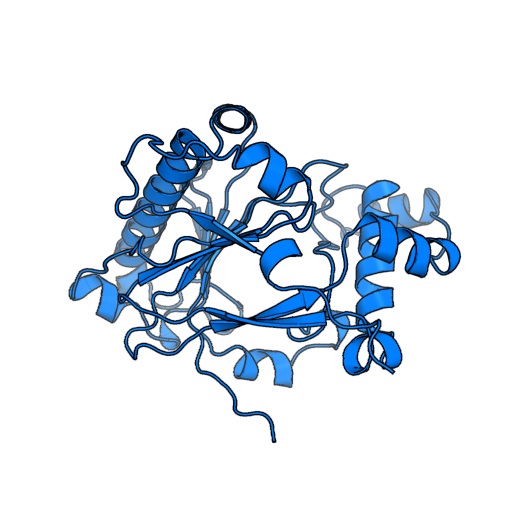8 3.183 -17.418 1.00 79.12 180 PRO A CA 1
ATOM 1445 C C . PRO A 1 180 ? 5.357 2.628 -17.182 1.00 79.12 180 PRO A C 1
ATOM 1447 O O . PRO A 1 180 ? 6.357 3.162 -17.669 1.00 79.12 180 PRO A O 1
ATOM 1450 N N . PHE A 1 181 ? 5.436 1.494 -16.483 1.00 78.19 181 PHE A N 1
ATOM 1451 C CA . PHE A 1 181 ? 6.712 0.906 -16.074 1.00 78.19 181 PHE A CA 1
ATOM 1452 C C . PHE A 1 181 ? 7.705 0.649 -17.224 1.00 78.19 181 PHE A C 1
ATOM 1454 O O . PHE A 1 181 ? 8.882 0.939 -17.030 1.00 78.19 181 PHE A O 1
ATOM 1461 N N . PRO A 1 182 ? 7.311 0.145 -18.412 1.00 79.06 182 PRO A N 1
ATOM 1462 C CA . PRO A 1 182 ? 8.272 -0.081 -19.495 1.00 79.06 182 PRO A CA 1
ATOM 1463 C C . PRO A 1 182 ? 8.989 1.200 -19.947 1.00 79.06 182 PRO A C 1
ATOM 1465 O O . PRO A 1 182 ? 10.195 1.174 -20.188 1.00 79.06 182 PRO A O 1
ATOM 1468 N N . GLN A 1 183 ? 8.270 2.325 -20.002 1.00 80.38 183 GLN A N 1
ATOM 1469 C CA . GLN A 1 183 ? 8.820 3.633 -20.380 1.00 80.38 183 GLN A CA 1
ATOM 1470 C C . GLN A 1 183 ? 9.758 4.154 -19.286 1.00 80.38 183 GLN A C 1
ATOM 1472 O O . GLN A 1 183 ? 10.895 4.549 -19.555 1.00 80.38 183 GLN A O 1
ATOM 1477 N N . LEU A 1 184 ? 9.324 4.032 -18.030 1.00 79.69 184 LEU A N 1
ATOM 1478 C CA . LEU A 1 184 ? 10.139 4.347 -16.862 1.00 79.69 184 LEU A CA 1
ATOM 1479 C C . LEU A 1 184 ? 11.441 3.525 -16.829 1.00 79.69 184 LEU A C 1
ATOM 1481 O O . LEU A 1 184 ? 12.524 4.060 -16.590 1.00 79.69 184 LEU A O 1
ATOM 1485 N N . ALA A 1 185 ? 11.351 2.222 -17.094 1.00 81.25 185 ALA A N 1
ATOM 1486 C CA . ALA A 1 185 ? 12.492 1.321 -17.116 1.00 81.25 185 ALA A CA 1
ATOM 1487 C C . ALA A 1 185 ? 13.477 1.714 -18.224 1.00 81.25 185 ALA A C 1
ATOM 1489 O O . ALA A 1 185 ? 14.667 1.835 -17.952 1.00 81.25 185 ALA A O 1
ATOM 1490 N N . GLN A 1 186 ? 13.010 2.003 -19.441 1.00 84.12 186 GLN A N 1
ATOM 1491 C CA . GLN A 1 186 ? 13.876 2.491 -20.524 1.00 84.12 186 GLN A CA 1
ATOM 1492 C C . GLN A 1 186 ? 14.611 3.787 -20.149 1.00 84.12 186 GLN A C 1
ATOM 1494 O O . GLN A 1 186 ? 15.791 3.939 -20.465 1.00 84.12 186 GLN A O 1
ATOM 1499 N N . ARG A 1 187 ? 13.944 4.695 -19.425 1.00 83.69 187 ARG A N 1
ATOM 1500 C CA . ARG A 1 187 ? 14.524 5.965 -18.967 1.00 83.69 187 ARG A CA 1
ATOM 1501 C C . ARG A 1 187 ? 15.621 5.772 -17.916 1.00 83.69 187 ARG A C 1
ATOM 1503 O O . ARG A 1 187 ? 16.660 6.433 -17.987 1.00 83.69 187 ARG A O 1
ATOM 1510 N N . PHE A 1 188 ? 15.396 4.901 -16.931 1.00 82.31 188 PHE A N 1
ATOM 1511 C CA . PHE A 1 188 ? 16.275 4.787 -15.761 1.00 82.31 188 PHE A CA 1
ATOM 1512 C C . PHE A 1 188 ? 17.276 3.630 -15.822 1.00 82.31 188 PHE A C 1
ATOM 1514 O O . PHE A 1 188 ? 18.374 3.794 -15.291 1.00 82.31 188 PHE A O 1
ATOM 1521 N N . LEU A 1 189 ? 16.969 2.507 -16.488 1.00 82.88 189 LEU A N 1
ATOM 1522 C CA . LEU A 1 189 ? 17.858 1.335 -16.584 1.00 82.88 189 LEU A CA 1
ATOM 1523 C C . LEU A 1 189 ? 19.289 1.680 -17.040 1.00 82.88 189 LEU A C 1
ATOM 1525 O O . LEU A 1 189 ? 20.224 1.193 -16.401 1.00 82.88 189 LEU A O 1
ATOM 1529 N N . PRO A 1 190 ? 19.514 2.548 -18.052 1.00 85.38 190 PRO A N 1
ATOM 1530 C CA . PRO A 1 190 ? 20.868 2.898 -18.493 1.00 85.38 190 PRO A CA 1
ATOM 1531 C C . PRO A 1 190 ? 21.701 3.640 -17.436 1.00 85.38 190 PRO A C 1
ATOM 1533 O O . PRO A 1 190 ? 22.926 3.663 -17.519 1.00 85.38 190 PRO A O 1
ATOM 1536 N N . ARG A 1 191 ? 21.047 4.261 -16.446 1.00 80.94 191 ARG A N 1
ATOM 1537 C CA . ARG A 1 191 ? 21.683 5.067 -15.391 1.00 80.94 191 ARG A CA 1
ATOM 1538 C C . ARG A 1 191 ? 21.969 4.262 -14.120 1.00 80.94 191 ARG A C 1
ATOM 1540 O O . ARG A 1 191 ? 22.585 4.788 -13.192 1.00 80.94 191 ARG A O 1
ATOM 1547 N N . LEU A 1 192 ? 21.499 3.014 -14.037 1.00 83.06 192 LEU A N 1
ATOM 1548 C CA . LEU A 1 192 ? 21.616 2.218 -12.818 1.00 83.06 192 LEU A CA 1
ATOM 1549 C C . LEU A 1 192 ? 23.031 1.670 -12.637 1.00 83.06 192 LEU A C 1
ATOM 1551 O O . LEU A 1 192 ? 23.720 1.281 -13.582 1.00 83.06 192 LEU A O 1
ATOM 1555 N N . LYS A 1 193 ? 23.461 1.595 -11.376 1.00 76.12 193 LYS A N 1
ATOM 1556 C CA . LYS A 1 193 ? 24.729 0.957 -11.017 1.00 76.12 193 LYS A CA 1
ATOM 1557 C C . LYS A 1 193 ? 24.653 -0.545 -11.286 1.00 76.12 193 LYS A C 1
ATOM 1559 O O . LYS A 1 193 ? 23.627 -1.179 -11.049 1.00 76.12 193 LYS A O 1
ATOM 1564 N N . ARG A 1 194 ? 25.766 -1.119 -11.750 1.00 74.12 194 ARG A N 1
ATOM 1565 C CA . ARG A 1 194 ? 25.876 -2.563 -11.988 1.00 74.12 194 ARG A CA 1
ATOM 1566 C C . ARG A 1 194 ? 25.740 -3.339 -10.679 1.00 74.12 194 ARG A C 1
ATOM 1568 O O . ARG A 1 194 ? 26.308 -2.958 -9.653 1.00 74.12 194 ARG A O 1
ATOM 1575 N N . TYR A 1 195 ? 25.044 -4.469 -10.751 1.00 75.31 195 TYR A N 1
ATOM 1576 C CA . TYR A 1 195 ? 24.959 -5.415 -9.649 1.00 75.31 195 TYR A CA 1
ATOM 1577 C C . TYR A 1 195 ? 26.332 -6.010 -9.327 1.00 75.31 195 TYR A C 1
ATOM 1579 O O . TYR A 1 195 ? 27.043 -6.477 -10.215 1.00 75.31 195 TYR A O 1
ATOM 1587 N N . SER A 1 196 ? 26.680 -6.037 -8.039 1.00 72.81 196 SER A N 1
ATOM 1588 C CA . SER A 1 196 ? 27.840 -6.770 -7.529 1.00 72.81 196 SER A CA 1
ATOM 1589 C C . SER A 1 196 ? 27.364 -7.920 -6.629 1.00 72.81 196 SER A C 1
ATOM 1591 O O . SER A 1 196 ? 26.818 -7.667 -5.542 1.00 72.81 196 SER A O 1
ATOM 1593 N N . PRO A 1 197 ? 27.572 -9.186 -7.042 1.00 71.38 197 PRO A N 1
ATOM 1594 C CA . PRO A 1 197 ? 27.256 -10.356 -6.225 1.00 71.38 197 PRO A CA 1
ATOM 1595 C C . PRO A 1 197 ? 28.006 -10.370 -4.886 1.00 71.38 197 PRO A C 1
ATOM 1597 O O . PRO A 1 197 ? 27.456 -10.838 -3.888 1.00 71.38 197 PRO A O 1
ATOM 160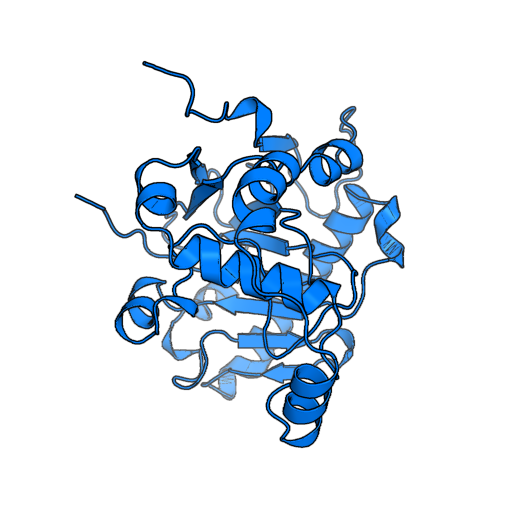0 N N . PHE A 1 198 ? 29.231 -9.828 -4.860 1.00 70.56 198 PHE A N 1
ATOM 1601 C CA . PHE A 1 198 ? 30.078 -9.740 -3.669 1.00 70.56 198 PHE A CA 1
ATOM 1602 C C . PHE A 1 198 ? 29.529 -8.732 -2.653 1.00 70.56 198 PHE A C 1
ATOM 1604 O O . PHE A 1 198 ? 29.371 -9.057 -1.479 1.00 70.56 198 PHE A O 1
ATOM 1611 N N . ALA A 1 199 ? 29.137 -7.538 -3.109 1.00 69.00 199 ALA A N 1
ATOM 1612 C CA . ALA A 1 199 ? 28.528 -6.535 -2.236 1.00 69.00 199 ALA A CA 1
ATOM 1613 C C . ALA A 1 199 ? 27.203 -7.031 -1.629 1.00 69.00 199 ALA A C 1
ATOM 1615 O O . ALA A 1 199 ? 26.922 -6.791 -0.458 1.00 69.00 199 ALA A O 1
ATOM 1616 N N . SER A 1 200 ? 26.401 -7.763 -2.409 1.00 66.88 200 SER A N 1
ATOM 1617 C CA . SER A 1 200 ? 25.127 -8.322 -1.935 1.00 66.88 200 SER A CA 1
ATOM 1618 C C . SER A 1 200 ? 25.316 -9.441 -0.909 1.00 66.88 200 SER A C 1
ATOM 1620 O O . SER A 1 200 ? 24.511 -9.560 0.009 1.00 66.88 200 SER A O 1
ATOM 1622 N N . TRP A 1 201 ? 26.382 -10.237 -1.039 1.00 71.75 201 TRP A N 1
ATOM 1623 C CA . TRP A 1 201 ? 26.772 -11.230 -0.036 1.00 71.75 201 TRP A CA 1
ATOM 1624 C C . TRP A 1 201 ? 27.265 -10.570 1.258 1.00 71.75 201 TRP A C 1
ATOM 1626 O O . TRP A 1 201 ? 26.862 -10.977 2.343 1.00 71.75 201 TRP A O 1
ATOM 1636 N N . LEU A 1 202 ? 28.073 -9.510 1.157 1.00 71.00 202 LEU A N 1
ATOM 1637 C CA . LEU A 1 202 ? 28.571 -8.789 2.328 1.00 71.00 202 LEU A CA 1
ATOM 1638 C C . LEU A 1 202 ? 27.426 -8.140 3.124 1.00 71.00 202 LEU A C 1
ATOM 1640 O O . LEU A 1 202 ? 27.377 -8.267 4.341 1.00 71.00 202 LEU A O 1
ATOM 1644 N N . LEU A 1 203 ? 26.467 -7.497 2.450 1.00 68.38 203 LEU A N 1
ATOM 1645 C CA . LEU A 1 203 ? 25.304 -6.872 3.101 1.00 68.38 203 LEU A CA 1
ATOM 1646 C C . LEU A 1 203 ? 24.419 -7.873 3.863 1.00 68.38 203 LEU A C 1
ATOM 1648 O O . LEU A 1 203 ? 23.901 -7.537 4.930 1.00 68.38 203 LEU A O 1
ATOM 1652 N N . ASP A 1 204 ? 24.269 -9.082 3.321 1.00 65.00 204 ASP A N 1
ATOM 1653 C CA . ASP A 1 204 ? 23.562 -10.193 3.962 1.00 65.00 204 ASP A CA 1
ATOM 1654 C C . ASP A 1 204 ? 24.325 -10.688 5.196 1.00 65.00 204 ASP A C 1
ATOM 1656 O O . ASP A 1 204 ? 23.762 -10.799 6.283 1.00 65.00 204 ASP A O 1
ATOM 1660 N N . LYS A 1 205 ? 25.645 -10.873 5.070 1.00 69.50 205 LYS A N 1
ATOM 1661 C CA . LYS A 1 205 ? 26.501 -11.323 6.176 1.00 69.50 205 LYS A CA 1
ATOM 1662 C C . LYS A 1 205 ? 26.616 -10.323 7.324 1.00 69.50 205 LYS A C 1
ATOM 1664 O O . LYS A 1 205 ? 26.756 -10.752 8.464 1.00 69.50 205 LYS A O 1
ATOM 1669 N N . VAL A 1 206 ? 26.514 -9.022 7.053 1.00 76.06 206 VAL A N 1
ATOM 1670 C CA . VAL A 1 206 ? 26.498 -7.971 8.089 1.00 76.06 206 VAL A CA 1
ATOM 1671 C C . VAL A 1 206 ? 25.082 -7.738 8.665 1.00 76.06 206 VAL A C 1
ATOM 1673 O O . VAL A 1 206 ? 24.901 -6.925 9.565 1.00 76.06 206 VAL A O 1
ATOM 1676 N N . GLY A 1 207 ? 24.055 -8.461 8.198 1.00 59.12 207 GLY A N 1
ATOM 1677 C CA . GLY A 1 207 ? 22.698 -8.411 8.765 1.00 59.12 207 GLY A CA 1
ATOM 1678 C C . GLY A 1 207 ? 21.905 -7.141 8.432 1.00 59.12 207 GLY A C 1
ATOM 1679 O O . GLY A 1 207 ? 20.864 -6.874 9.033 1.00 59.12 207 GLY A O 1
ATOM 1680 N N . ILE A 1 208 ? 22.374 -6.347 7.465 1.00 63.72 208 ILE A N 1
ATOM 1681 C CA . ILE A 1 208 ? 21.691 -5.127 7.003 1.00 63.72 208 ILE A CA 1
ATOM 1682 C C . ILE A 1 208 ? 20.464 -5.494 6.155 1.00 63.72 208 ILE A C 1
ATOM 1684 O O . ILE A 1 208 ? 19.438 -4.806 6.185 1.00 63.72 208 ILE A O 1
ATOM 1688 N N . THR A 1 209 ? 20.549 -6.591 5.403 1.00 55.81 209 THR A N 1
ATOM 1689 C CA . THR A 1 209 ? 19.425 -7.188 4.676 1.00 55.81 209 THR A CA 1
ATOM 1690 C C . THR A 1 209 ? 18.992 -8.475 5.363 1.00 55.81 209 THR A C 1
ATOM 1692 O O . THR A 1 209 ? 19.836 -9.243 5.804 1.00 55.81 209 THR A O 1
ATOM 1695 N N . LYS A 1 210 ? 17.679 -8.735 5.449 1.00 57.03 210 LYS A N 1
ATOM 1696 C CA . LYS A 1 210 ? 17.169 -9.965 6.083 1.00 57.03 210 LYS A CA 1
ATOM 1697 C C . LYS A 1 210 ? 17.512 -11.238 5.305 1.00 57.03 210 LYS A C 1
ATOM 1699 O O . LYS A 1 210 ? 17.501 -12.311 5.894 1.00 57.03 210 LYS A O 1
ATOM 1704 N N . THR A 1 211 ? 17.742 -11.114 4.000 1.00 58.94 211 THR A N 1
ATOM 1705 C CA . THR A 1 211 ? 18.204 -12.184 3.108 1.00 58.94 211 THR A CA 1
ATOM 1706 C C . THR A 1 211 ? 19.035 -11.583 1.966 1.00 58.94 211 THR A C 1
ATOM 1708 O O . THR A 1 211 ? 18.994 -10.366 1.727 1.00 58.94 211 THR A O 1
ATOM 1711 N N . ARG A 1 212 ? 19.776 -12.430 1.238 1.00 63.25 212 ARG A N 1
ATOM 1712 C CA . ARG A 1 212 ? 20.658 -12.024 0.136 1.00 63.25 212 ARG A CA 1
ATOM 1713 C C . ARG A 1 212 ? 19.895 -11.316 -0.983 1.00 63.25 212 ARG A C 1
ATOM 1715 O O . ARG A 1 212 ? 19.028 -11.881 -1.633 1.00 63.25 212 ARG A O 1
ATOM 1722 N N . ARG A 1 213 ? 20.288 -10.081 -1.292 1.00 68.12 213 ARG A N 1
ATOM 1723 C CA . ARG A 1 213 ? 19.651 -9.296 -2.360 1.00 68.12 213 ARG A CA 1
ATOM 1724 C C . ARG A 1 213 ? 19.864 -9.934 -3.744 1.00 68.12 213 ARG A C 1
ATOM 1726 O O . ARG A 1 213 ? 21.010 -10.112 -4.175 1.00 68.12 213 ARG A O 1
ATOM 1733 N N . SER A 1 214 ? 18.767 -10.229 -4.447 1.00 74.12 214 SER A N 1
ATOM 1734 C CA . SER A 1 214 ? 18.800 -10.708 -5.834 1.00 74.12 214 SER A CA 1
ATOM 1735 C C . SER A 1 214 ? 19.221 -9.600 -6.812 1.00 74.12 214 SER A C 1
ATOM 1737 O O . SER A 1 214 ? 19.226 -8.413 -6.467 1.00 74.12 214 SER A O 1
ATOM 1739 N N . HIS A 1 215 ? 19.566 -9.973 -8.049 1.00 77.06 215 HIS A N 1
ATOM 1740 C CA . HIS A 1 215 ? 19.854 -8.998 -9.106 1.00 77.06 215 HIS A CA 1
ATOM 1741 C C . HIS A 1 215 ? 18.629 -8.111 -9.387 1.00 77.06 215 HIS A C 1
ATOM 1743 O O . HIS A 1 215 ? 18.757 -6.891 -9.464 1.00 77.06 215 HIS A O 1
ATOM 1749 N N . TYR A 1 216 ? 17.439 -8.714 -9.431 1.00 77.81 216 TYR A N 1
ATOM 1750 C CA . TYR A 1 216 ? 16.177 -7.999 -9.592 1.00 77.81 216 TYR A CA 1
ATOM 1751 C C . TYR A 1 216 ? 15.965 -6.958 -8.484 1.00 77.81 216 TYR A C 1
ATOM 1753 O O . TYR A 1 216 ? 15.773 -5.776 -8.763 1.00 77.81 216 TYR A O 1
ATOM 1761 N N . ASP A 1 217 ? 16.090 -7.365 -7.218 1.00 74.62 217 ASP A N 1
ATOM 1762 C CA . ASP A 1 217 ? 15.888 -6.468 -6.073 1.00 74.62 217 ASP A CA 1
ATOM 1763 C C . ASP A 1 217 ? 16.918 -5.332 -6.034 1.00 74.62 217 ASP A C 1
ATOM 1765 O O . ASP A 1 217 ? 16.621 -4.227 -5.583 1.00 74.62 217 ASP A O 1
ATOM 1769 N N . HIS A 1 218 ? 18.140 -5.583 -6.514 1.00 78.44 218 HIS A N 1
ATOM 1770 C CA . HIS A 1 218 ? 19.141 -4.535 -6.668 1.00 78.44 218 HIS A CA 1
ATOM 1771 C C . HIS A 1 218 ? 18.723 -3.500 -7.711 1.00 78.44 218 HIS A C 1
ATOM 1773 O O . HIS A 1 218 ? 18.781 -2.309 -7.415 1.00 78.44 218 HIS A O 1
ATOM 1779 N N . LEU A 1 219 ? 18.290 -3.934 -8.898 1.00 79.50 219 LEU A N 1
ATOM 1780 C CA . LEU A 1 219 ? 17.850 -3.029 -9.960 1.00 79.50 219 LEU A CA 1
ATOM 1781 C C . LEU A 1 219 ? 16.635 -2.207 -9.521 1.00 79.50 219 LEU A C 1
ATOM 1783 O O . LEU A 1 219 ? 16.647 -0.986 -9.660 1.00 79.50 219 LEU A O 1
ATOM 1787 N N . MET A 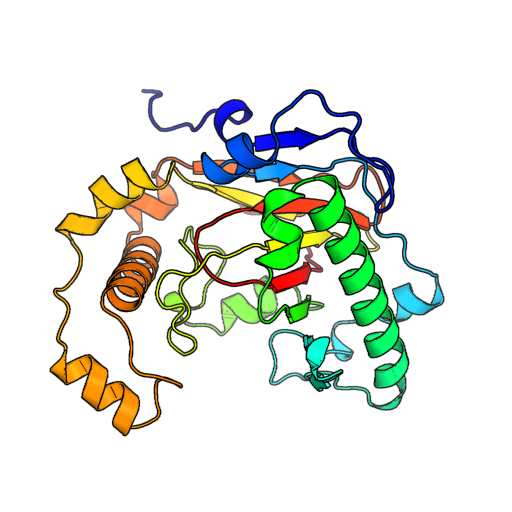1 220 ? 15.638 -2.845 -8.904 1.00 79.31 220 MET A N 1
ATOM 1788 C CA . MET A 1 220 ? 14.446 -2.156 -8.400 1.00 79.31 220 MET A CA 1
ATOM 1789 C C . MET A 1 220 ? 14.786 -1.128 -7.319 1.00 79.31 220 MET A C 1
ATOM 1791 O O . MET A 1 220 ? 14.264 -0.016 -7.346 1.00 79.31 220 MET A O 1
ATOM 1795 N N . LEU A 1 221 ? 15.702 -1.453 -6.400 1.00 79.56 221 LEU A N 1
ATOM 1796 C CA . LEU A 1 221 ? 16.139 -0.508 -5.373 1.00 79.56 221 LEU A CA 1
ATOM 1797 C C . LEU A 1 221 ? 16.954 0.655 -5.957 1.00 79.56 221 LEU A C 1
ATOM 1799 O O . LEU A 1 221 ? 16.769 1.796 -5.543 1.00 79.56 221 LEU A O 1
ATOM 1803 N N . GLN A 1 222 ? 17.842 0.388 -6.920 1.00 81.06 222 GLN A N 1
ATOM 1804 C CA . GLN A 1 222 ? 18.587 1.445 -7.611 1.00 81.06 222 GLN A CA 1
ATOM 1805 C C . GLN A 1 222 ? 17.640 2.372 -8.373 1.00 81.06 222 GLN A C 1
ATOM 1807 O O . GLN A 1 222 ? 17.820 3.583 -8.334 1.00 81.06 222 GLN A O 1
ATOM 1812 N N . MET A 1 223 ? 16.617 1.820 -9.025 1.00 79.94 223 MET A N 1
ATOM 1813 C CA . MET A 1 223 ? 15.609 2.604 -9.729 1.00 79.94 223 MET A CA 1
ATOM 1814 C C . MET A 1 223 ? 14.759 3.432 -8.764 1.00 79.94 223 MET A C 1
ATOM 1816 O O . MET A 1 223 ? 14.589 4.624 -8.998 1.00 79.94 223 MET A O 1
ATOM 1820 N N . HIS A 1 224 ? 14.307 2.853 -7.646 1.00 78.69 224 HIS A N 1
ATOM 1821 C CA . HIS A 1 224 ? 13.634 3.589 -6.570 1.00 78.69 224 HIS A CA 1
ATOM 1822 C C . HIS A 1 224 ? 14.466 4.798 -6.116 1.00 78.69 224 HIS A C 1
ATOM 1824 O O . HIS A 1 224 ? 13.967 5.924 -6.068 1.00 78.69 224 HIS A O 1
ATOM 1830 N N . ASP A 1 225 ? 15.748 4.582 -5.813 1.00 80.50 225 ASP A N 1
ATOM 1831 C CA . ASP A 1 225 ? 16.636 5.643 -5.338 1.00 80.50 225 ASP A CA 1
ATOM 1832 C C . ASP A 1 225 ? 16.943 6.678 -6.431 1.00 80.50 225 ASP A C 1
ATOM 1834 O O . ASP A 1 225 ? 16.964 7.873 -6.139 1.00 80.50 225 ASP A O 1
ATOM 1838 N N . ALA A 1 226 ? 17.144 6.249 -7.680 1.00 81.75 226 ALA A N 1
ATOM 1839 C CA . ALA A 1 226 ? 17.391 7.135 -8.816 1.00 81.75 226 ALA A CA 1
ATOM 1840 C C . ALA A 1 226 ? 16.181 8.033 -9.104 1.00 81.75 226 ALA A C 1
ATOM 1842 O O . ALA A 1 226 ? 16.342 9.244 -9.229 1.00 81.75 226 ALA A O 1
ATOM 1843 N N . MET A 1 227 ? 14.968 7.471 -9.113 1.00 77.81 227 MET A N 1
ATOM 1844 C CA . MET A 1 227 ? 13.729 8.234 -9.296 1.00 77.81 227 MET A CA 1
ATOM 1845 C C . MET A 1 227 ? 13.523 9.262 -8.189 1.00 77.81 227 MET A C 1
ATOM 1847 O O . MET A 1 227 ? 13.148 10.400 -8.462 1.00 77.81 227 MET A O 1
ATOM 1851 N N . LYS A 1 228 ? 13.769 8.884 -6.928 1.00 77.62 228 LYS A N 1
ATOM 1852 C CA . LYS A 1 228 ? 13.638 9.821 -5.806 1.00 77.62 228 LYS A CA 1
ATOM 1853 C C . LYS A 1 228 ? 14.715 10.908 -5.823 1.00 77.62 228 LYS A C 1
ATOM 1855 O O . LYS A 1 228 ? 14.475 11.972 -5.254 1.00 77.62 228 LYS A O 1
ATOM 1860 N N . ALA A 1 229 ? 15.881 10.654 -6.416 1.00 80.44 229 ALA A N 1
ATOM 1861 C CA . ALA A 1 229 ? 16.976 11.618 -6.509 1.00 80.44 229 ALA A CA 1
ATOM 1862 C C . ALA A 1 229 ? 16.823 12.610 -7.676 1.00 80.44 229 ALA A C 1
ATOM 1864 O O . ALA A 1 229 ? 17.295 13.741 -7.563 1.00 80.44 229 ALA A O 1
ATOM 1865 N N . ASP A 1 230 ? 16.181 12.195 -8.769 1.00 82.62 230 ASP A N 1
ATOM 1866 C CA . ASP A 1 230 ? 16.013 12.982 -9.994 1.00 82.62 230 ASP A CA 1
ATOM 1867 C C . ASP A 1 230 ? 14.935 14.068 -9.812 1.00 82.62 230 ASP A C 1
ATOM 1869 O O . ASP A 1 230 ? 13.737 13.801 -9.892 1.00 82.62 230 ASP A O 1
ATOM 1873 N N . LYS A 1 231 ? 15.362 15.299 -9.500 1.00 81.50 231 LYS A N 1
ATOM 1874 C CA . LYS A 1 231 ? 14.455 16.437 -9.266 1.00 81.50 231 LYS A CA 1
ATOM 1875 C C . LYS A 1 231 ? 13.666 16.812 -10.517 1.00 81.50 231 LYS A C 1
ATOM 1877 O O . LYS A 1 231 ? 12.459 17.019 -10.419 1.00 81.50 231 LYS A O 1
ATOM 1882 N N . ASP A 1 232 ? 14.325 16.819 -11.673 1.00 82.00 232 ASP A N 1
ATOM 1883 C CA . ASP A 1 232 ? 13.705 17.179 -12.947 1.00 82.00 232 ASP A CA 1
ATOM 1884 C C . ASP A 1 232 ? 12.556 16.218 -13.265 1.00 82.00 232 ASP A C 1
ATOM 1886 O O . ASP A 1 232 ? 11.475 16.647 -13.670 1.00 82.00 232 ASP A O 1
ATOM 1890 N N . TYR A 1 233 ? 12.741 14.923 -12.993 1.00 78.56 233 TYR A N 1
ATOM 1891 C CA . TYR A 1 233 ? 11.680 13.927 -13.118 1.00 78.56 233 TYR A CA 1
ATOM 1892 C C . TYR A 1 233 ? 10.541 14.125 -12.101 1.00 78.56 233 TYR A C 1
ATOM 1894 O O . TYR A 1 233 ? 9.374 13.959 -12.450 1.00 78.56 233 TYR A O 1
ATOM 1902 N N . GLN A 1 234 ? 10.838 14.502 -10.854 1.00 76.75 234 GLN A N 1
ATOM 1903 C CA . GLN A 1 234 ? 9.804 14.734 -9.831 1.00 76.75 234 GLN A CA 1
ATOM 1904 C C . GLN A 1 234 ? 8.928 15.964 -10.122 1.00 76.75 234 GLN A C 1
ATOM 1906 O O . GLN A 1 234 ? 7.744 15.974 -9.764 1.00 76.75 234 GLN A O 1
ATOM 1911 N N . GLU A 1 235 ? 9.504 16.991 -10.745 1.00 76.69 235 GLU A N 1
ATOM 1912 C CA . GLU A 1 235 ? 8.828 18.254 -11.059 1.00 76.69 235 GLU A CA 1
ATOM 1913 C C . GLU A 1 235 ? 8.150 18.216 -12.435 1.00 76.69 235 GLU A C 1
ATOM 1915 O O . GLU A 1 235 ? 6.975 18.561 -12.555 1.00 76.69 235 GLU A O 1
ATOM 1920 N N . SER A 1 236 ? 8.862 17.749 -13.465 1.00 76.75 236 SER A N 1
ATOM 1921 C CA . SER A 1 236 ? 8.451 17.858 -14.876 1.00 76.75 236 SER A CA 1
ATOM 1922 C C . SER A 1 236 ? 8.221 16.521 -15.592 1.00 76.75 236 SER A C 1
ATOM 1924 O O . SER A 1 236 ? 7.806 16.506 -16.758 1.00 76.75 236 SER A O 1
ATOM 1926 N N . GLY A 1 237 ? 8.487 15.400 -14.914 1.00 74.00 237 GLY A N 1
ATOM 1927 C CA . GLY A 1 237 ? 8.272 14.064 -15.461 1.00 74.00 237 GLY A CA 1
ATOM 1928 C C . GLY A 1 237 ? 6.791 13.776 -15.727 1.00 74.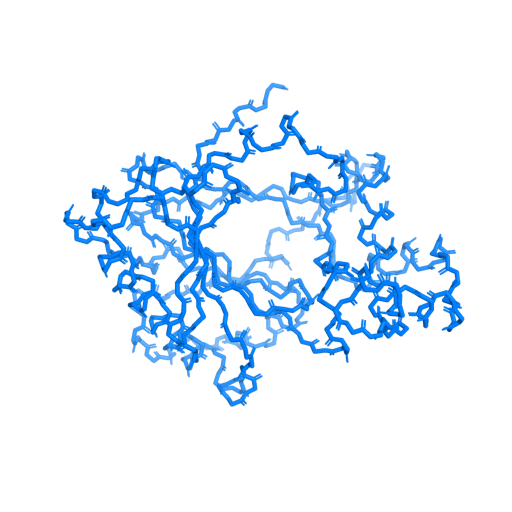00 237 GLY A C 1
ATOM 1929 O O . GLY A 1 237 ? 5.920 14.446 -15.161 1.00 74.00 237 GLY A O 1
ATOM 1930 N N . PRO A 1 238 ? 6.474 12.782 -16.578 1.00 76.75 238 PRO A N 1
ATOM 1931 C CA . PRO A 1 238 ? 5.091 12.458 -16.874 1.00 76.75 238 PRO A CA 1
ATOM 1932 C C . PRO A 1 238 ? 4.399 11.931 -15.617 1.00 76.75 238 PRO A C 1
ATOM 1934 O O . PRO A 1 238 ? 4.722 10.862 -15.092 1.00 76.75 238 PRO A O 1
AT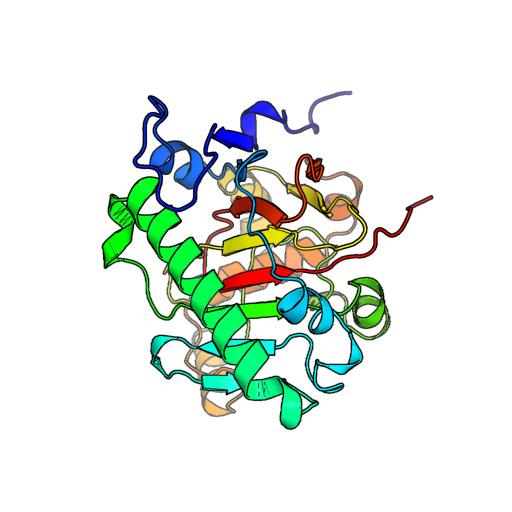OM 1937 N N . GLN A 1 239 ? 3.464 12.725 -15.107 1.00 74.00 239 GLN A N 1
ATOM 1938 C CA . GLN A 1 239 ? 2.722 12.430 -13.894 1.00 74.00 239 GLN A CA 1
ATOM 1939 C C . GLN A 1 239 ? 1.334 13.045 -13.959 1.00 74.00 239 GLN A C 1
ATOM 1941 O O . GLN A 1 239 ? 1.129 14.108 -14.544 1.00 74.00 239 GLN A O 1
ATOM 1946 N N . GLN A 1 240 ? 0.385 12.386 -13.313 1.00 70.75 240 GLN A N 1
ATOM 1947 C CA . GLN A 1 240 ? -0.982 12.853 -13.202 1.00 70.75 240 GLN A CA 1
ATOM 1948 C C . GLN A 1 240 ? -1.384 12.882 -11.732 1.00 70.75 240 GLN A C 1
ATOM 1950 O O . GLN A 1 240 ? -1.282 11.874 -11.029 1.00 70.75 240 GLN A O 1
ATOM 1955 N N . ALA A 1 241 ? -1.836 14.047 -11.270 1.00 71.31 241 ALA A N 1
ATOM 1956 C CA . ALA A 1 241 ? -2.474 14.171 -9.970 1.00 71.31 241 ALA A CA 1
ATOM 1957 C C . ALA A 1 241 ? -3.876 13.559 -10.048 1.00 71.31 241 ALA A C 1
ATOM 1959 O O . ALA A 1 241 ? -4.640 13.834 -10.977 1.00 71.31 241 ALA A O 1
ATOM 1960 N N . VAL A 1 242 ? -4.178 12.703 -9.083 1.00 67.88 242 VAL A N 1
ATOM 1961 C CA . VAL A 1 242 ? -5.449 12.006 -8.951 1.00 67.88 242 VAL A CA 1
ATOM 1962 C C . VAL A 1 242 ? -5.957 12.280 -7.553 1.00 67.88 242 VAL A C 1
ATOM 1964 O O . VAL A 1 242 ? -5.292 11.963 -6.563 1.00 67.88 242 VAL A O 1
ATOM 1967 N N . GLU A 1 243 ? -7.135 12.879 -7.484 1.00 69.75 243 GLU A N 1
ATOM 1968 C CA . GLU A 1 243 ? -7.876 12.972 -6.243 1.00 69.75 243 GLU A CA 1
ATOM 1969 C C . GLU A 1 243 ? -8.837 11.795 -6.153 1.00 69.75 243 GLU A C 1
ATOM 1971 O O . GLU A 1 243 ? -9.524 11.447 -7.111 1.00 69.75 243 GLU A O 1
ATOM 1976 N N . PHE A 1 244 ? -8.839 11.169 -4.988 1.00 67.19 244 PHE A N 1
ATOM 1977 C CA . PHE A 1 244 ? -9.695 10.050 -4.653 1.00 67.19 244 PHE A CA 1
ATOM 1978 C C . PHE A 1 244 ? -10.749 10.552 -3.653 1.00 67.19 244 PHE A C 1
ATOM 1980 O O . PHE A 1 244 ? -10.453 10.587 -2.449 1.00 67.19 244 PHE A O 1
ATOM 1987 N N . PRO A 1 245 ? -11.911 11.038 -4.145 1.00 60.44 245 PRO A N 1
ATOM 1988 C CA . PRO A 1 245 ? -12.932 11.678 -3.320 1.00 60.44 245 PRO A CA 1
ATOM 1989 C C . PRO A 1 245 ? -13.691 10.645 -2.492 1.00 60.44 245 PRO A C 1
ATOM 1991 O O . PRO A 1 245 ? -14.128 9.634 -3.032 1.00 60.44 245 PRO A O 1
ATOM 1994 N N . LEU A 1 246 ? -13.895 10.900 -1.194 1.00 56.12 246 LEU A N 1
ATOM 1995 C CA . LEU A 1 246 ? -14.830 10.106 -0.391 1.00 56.12 246 LEU A CA 1
ATOM 1996 C C . LEU A 1 246 ? -16.266 10.442 -0.808 1.00 56.12 246 LEU A C 1
ATOM 1998 O O . LEU A 1 246 ? -16.871 11.354 -0.254 1.00 56.12 246 LEU A O 1
ATOM 2002 N N . GLU A 1 247 ? -16.834 9.695 -1.750 1.00 47.56 247 GLU A N 1
ATOM 2003 C CA . GLU A 1 247 ? -18.287 9.736 -1.964 1.00 47.56 247 GLU A CA 1
ATOM 2004 C C . GLU A 1 247 ? -19.030 9.037 -0.808 1.00 47.56 247 GLU A C 1
ATOM 2006 O O . GLU A 1 247 ? -20.144 9.419 -0.460 1.00 47.56 247 GLU A O 1
ATOM 2011 N N . ALA A 1 248 ? -18.371 8.087 -0.130 1.00 37.81 248 ALA A N 1
ATOM 2012 C CA . ALA A 1 248 ? -18.831 7.477 1.115 1.00 37.81 248 ALA A CA 1
ATOM 2013 C C . ALA A 1 248 ? -17.673 7.299 2.111 1.00 37.81 248 ALA A C 1
ATOM 2015 O O . ALA A 1 248 ? -16.576 6.872 1.732 1.00 37.81 248 ALA A O 1
ATOM 2016 N N . ALA A 1 249 ? -17.911 7.599 3.394 1.00 35.06 249 ALA A N 1
ATOM 2017 C CA . ALA A 1 249 ? -16.978 7.323 4.489 1.00 35.06 249 ALA A CA 1
ATOM 2018 C C . ALA A 1 249 ? -16.512 5.854 4.434 1.00 35.06 249 ALA A C 1
ATOM 2020 O O . ALA A 1 249 ? -17.322 4.948 4.595 1.00 35.06 249 ALA A O 1
ATOM 2021 N N . GLY A 1 250 ? -15.220 5.611 4.187 1.00 38.22 250 GLY A N 1
ATOM 2022 C CA . GLY A 1 250 ? -14.664 4.258 4.068 1.00 38.22 250 GLY A CA 1
ATOM 2023 C C . GLY A 1 250 ? -14.341 3.789 2.647 1.00 38.22 250 GLY A C 1
ATOM 2024 O O . GLY A 1 250 ? -13.917 2.648 2.504 1.00 38.22 250 GLY A O 1
ATOM 2025 N N . SER A 1 251 ? -14.522 4.604 1.606 1.00 35.78 251 SER A N 1
ATOM 2026 C CA . SER A 1 251 ? -14.295 4.176 0.214 1.00 35.78 251 SER A CA 1
ATOM 2027 C C . SER A 1 251 ? -12.901 3.541 -0.010 1.00 35.78 251 SER A C 1
ATOM 2029 O O . SER A 1 251 ? -11.879 4.003 0.517 1.00 35.78 251 SER A O 1
ATOM 2031 N N . VAL A 1 252 ? -12.866 2.440 -0.764 1.00 41.38 252 VAL A N 1
ATOM 2032 C CA . VAL A 1 252 ? -11.661 1.703 -1.164 1.00 41.38 252 VAL A CA 1
ATOM 2033 C C . VAL A 1 252 ? -11.035 2.387 -2.364 1.00 41.38 252 VAL A C 1
ATOM 2035 O O . VAL A 1 252 ? -11.641 2.586 -3.412 1.00 41.38 252 VAL A O 1
ATOM 2038 N N . PHE A 1 253 ? -9.767 2.725 -2.215 1.00 49.69 253 PHE A N 1
ATOM 2039 C CA . PHE A 1 253 ? -8.967 3.417 -3.207 1.00 49.69 253 PHE A CA 1
ATOM 2040 C C . PHE A 1 253 ? -7.772 2.530 -3.594 1.00 49.69 253 PHE A C 1
ATOM 2042 O O . PHE A 1 253 ? -7.450 1.565 -2.913 1.00 49.69 253 PHE A O 1
ATOM 2049 N N . PRO A 1 254 ? -7.104 2.833 -4.708 1.00 45.84 254 PRO A N 1
ATOM 2050 C CA . PRO A 1 254 ? -6.481 1.895 -5.638 1.00 45.84 254 PRO A CA 1
ATOM 2051 C C . PRO A 1 254 ? -6.131 0.493 -5.135 1.00 45.84 254 PRO A C 1
ATOM 2053 O O . PRO A 1 254 ? -5.284 0.348 -4.252 1.00 45.84 254 PRO A O 1
ATOM 2056 N N . ILE A 1 255 ? -6.588 -0.540 -5.843 1.00 43.84 255 ILE A N 1
ATOM 2057 C CA . ILE A 1 255 ? -5.679 -1.666 -6.058 1.00 43.84 255 ILE A CA 1
ATOM 2058 C C . ILE A 1 255 ? -4.665 -1.176 -7.087 1.00 43.84 255 ILE A C 1
ATOM 2060 O O . ILE A 1 255 ? -5.009 -0.906 -8.237 1.00 43.84 255 ILE A O 1
ATOM 2064 N N . LYS A 1 256 ? -3.419 -0.985 -6.659 1.00 40.25 256 LYS A N 1
ATOM 2065 C CA . LYS A 1 256 ? -2.319 -0.679 -7.575 1.00 40.25 256 LYS A CA 1
ATOM 2066 C C . LYS A 1 256 ? -1.383 -1.879 -7.601 1.00 40.25 256 LYS A C 1
ATOM 2068 O O . LYS A 1 256 ? -0.978 -2.376 -6.546 1.00 40.25 256 LYS A O 1
ATOM 2073 N N . LEU A 1 257 ? -0.983 -2.265 -8.807 1.00 34.97 257 LEU A N 1
ATOM 2074 C CA . LEU A 1 257 ? 0.219 -3.044 -9.081 1.00 34.97 257 LEU A CA 1
ATOM 2075 C C . LEU A 1 257 ? 1.366 -2.058 -9.407 1.00 34.97 257 LEU A C 1
ATOM 2077 O O . LEU A 1 257 ? 1.734 -1.904 -10.567 1.00 34.97 257 LEU A O 1
ATOM 2081 N N . PRO A 1 258 ? 1.988 -1.334 -8.451 1.00 33.69 258 PRO A N 1
ATOM 2082 C CA . PRO A 1 258 ? 3.364 -0.930 -8.663 1.00 33.69 258 PRO A CA 1
ATOM 2083 C C . PRO A 1 258 ? 4.172 -2.167 -8.288 1.00 33.69 258 PRO A C 1
ATOM 2085 O O . PRO A 1 258 ? 4.379 -2.410 -7.112 1.00 33.69 258 PRO A O 1
ATOM 2088 N N . MET A 1 259 ? 4.494 -3.029 -9.245 1.00 28.38 259 MET A N 1
ATOM 2089 C CA . MET A 1 259 ? 5.316 -4.231 -9.043 1.00 28.38 259 MET A CA 1
ATOM 2090 C C . MET A 1 259 ? 6.114 -4.323 -7.695 1.00 28.38 259 MET A C 1
ATOM 2092 O O . MET A 1 259 ? 7.088 -3.601 -7.519 1.00 28.38 259 MET A O 1
ATOM 2096 N N . LEU A 1 260 ? 5.722 -5.284 -6.825 1.00 25.92 260 LEU A N 1
ATOM 2097 C CA . LEU A 1 260 ? 6.431 -6.052 -5.735 1.00 25.92 260 LEU A CA 1
ATOM 2098 C C . LEU A 1 260 ? 6.305 -5.891 -4.186 1.00 25.92 260 LEU A C 1
ATOM 2100 O O . LEU A 1 260 ? 7.056 -5.095 -3.632 1.00 25.92 260 LEU A O 1
ATOM 2104 N N . LEU A 1 261 ? 5.490 -6.749 -3.477 1.00 23.95 261 LEU A N 1
ATOM 2105 C CA . LEU A 1 261 ? 5.041 -6.843 -2.021 1.00 23.95 261 LEU A CA 1
ATOM 2106 C C . LEU A 1 261 ? 3.522 -6.625 -1.609 1.00 23.95 261 LEU A C 1
ATOM 2108 O O . LEU A 1 261 ? 2.948 -5.538 -1.695 1.00 23.95 261 LEU A O 1
ATOM 2112 N N . TRP A 1 262 ? 2.883 -7.637 -1.011 1.00 26.11 262 TRP A N 1
ATOM 2113 C CA . TRP A 1 262 ? 1.531 -7.565 -0.422 1.00 26.11 262 TRP A CA 1
ATOM 2114 C C . TRP A 1 262 ? 1.470 -6.755 0.891 1.00 26.11 262 TRP A C 1
ATOM 2116 O O . TRP A 1 262 ? 2.042 -7.163 1.903 1.00 26.11 262 TRP A O 1
ATOM 2126 N N . LEU A 1 263 ? 0.760 -5.619 0.888 1.00 27.05 263 LEU A N 1
ATOM 2127 C CA . LEU A 1 263 ? 0.421 -4.823 2.082 1.00 27.05 263 LEU A CA 1
ATOM 2128 C C . LEU A 1 263 ? -0.974 -4.199 1.894 1.00 27.05 263 LEU A C 1
ATOM 2130 O O . LEU A 1 263 ? -1.121 -3.209 1.176 1.00 27.05 263 LEU A O 1
ATOM 2134 N N . ALA A 1 264 ? -1.999 -4.753 2.539 1.00 26.61 264 ALA A N 1
ATOM 2135 C CA . ALA A 1 264 ? -3.234 -4.017 2.786 1.00 26.61 264 ALA A CA 1
ATOM 2136 C C . ALA A 1 264 ? -2.867 -2.834 3.694 1.00 26.61 264 ALA A C 1
ATOM 2138 O O . ALA A 1 264 ? -2.274 -3.028 4.748 1.00 26.61 264 ALA A O 1
ATOM 2139 N N . ASN A 1 265 ? -3.110 -1.598 3.268 1.00 30.59 265 ASN A N 1
ATOM 2140 C CA . ASN A 1 265 ? -2.759 -0.415 4.053 1.00 30.59 265 ASN A CA 1
ATOM 2141 C C . ASN A 1 265 ? -4.017 0.428 4.251 1.00 30.59 265 ASN A C 1
ATOM 2143 O O . ASN A 1 265 ? -4.425 1.180 3.365 1.00 30.59 265 ASN A O 1
ATOM 2147 N N . ILE A 1 266 ? -4.589 0.347 5.444 1.00 29.34 266 ILE A N 1
ATOM 2148 C CA . ILE A 1 266 ? -5.539 1.319 5.965 1.00 29.34 266 ILE A CA 1
ATOM 2149 C C . ILE A 1 266 ? -4.756 2.601 6.254 1.00 29.34 266 ILE A C 1
ATOM 2151 O O . ILE A 1 266 ? -3.826 2.611 7.065 1.00 29.34 266 ILE A O 1
ATOM 2155 N N . CYS A 1 267 ? -5.085 3.688 5.561 1.00 35.16 267 CYS A N 1
ATOM 2156 C CA . CYS A 1 267 ? -4.326 4.928 5.667 1.00 35.16 267 CYS A CA 1
ATOM 2157 C C . CYS A 1 267 ? -5.249 6.104 5.969 1.00 35.16 267 CYS A C 1
ATOM 2159 O O . CYS A 1 267 ? -6.074 6.475 5.141 1.00 35.16 267 CYS A O 1
ATOM 2161 N N . TRP A 1 268 ? -5.050 6.714 7.133 1.00 27.70 268 TRP A N 1
ATOM 2162 C CA . TRP A 1 268 ? -5.523 8.050 7.474 1.00 27.70 268 TRP A CA 1
ATOM 2163 C C . TRP A 1 268 ? -4.630 9.094 6.791 1.00 27.70 268 TRP A C 1
ATOM 2165 O O . TRP A 1 268 ? -3.409 8.906 6.714 1.00 27.70 268 TRP A O 1
ATOM 2175 N N . ASN A 1 269 ? -5.207 10.184 6.281 1.00 39.00 269 ASN A N 1
ATOM 2176 C CA . ASN A 1 269 ? -4.428 11.348 5.868 1.00 39.00 269 ASN A CA 1
ATOM 2177 C C . ASN A 1 269 ? -5.234 12.640 5.985 1.00 39.00 269 ASN A C 1
ATOM 2179 O O . ASN A 1 269 ? -6.354 12.700 5.490 1.00 39.00 269 ASN A O 1
ATOM 2183 N N . ARG A 1 270 ? -4.586 13.663 6.548 1.00 25.02 270 ARG A N 1
ATOM 2184 C CA . ARG A 1 270 ? -5.000 15.064 6.495 1.00 25.02 270 ARG A CA 1
ATOM 2185 C C . ARG A 1 270 ? -4.308 15.718 5.290 1.00 25.02 270 ARG A C 1
ATOM 2187 O O . ARG A 1 270 ? -3.084 15.575 5.182 1.00 25.02 270 ARG A O 1
ATOM 2194 N N . PRO A 1 271 ? -5.018 16.366 4.354 1.00 23.34 271 PRO A N 1
ATOM 2195 C CA . PRO A 1 271 ? -4.411 16.965 3.176 1.00 23.34 271 PRO A CA 1
ATOM 2196 C C . PRO A 1 271 ? -3.565 18.177 3.583 1.00 23.34 271 PRO A C 1
ATOM 2198 O O . PRO A 1 271 ? -3.967 18.990 4.413 1.00 23.34 271 PRO A O 1
ATOM 2201 N N . LEU A 1 272 ? -2.379 18.295 2.987 1.00 24.58 272 LEU A N 1
ATOM 2202 C CA . LEU A 1 272 ? -1.611 19.533 2.985 1.00 24.58 272 LEU A CA 1
ATOM 2203 C C . LEU A 1 272 ? -1.844 20.209 1.643 1.00 24.58 272 LEU A C 1
ATOM 2205 O O . LEU A 1 272 ? -1.524 19.655 0.593 1.00 24.58 272 LEU A O 1
ATOM 2209 N N . PHE A 1 273 ? -2.418 21.405 1.715 1.00 20.73 273 PHE A N 1
ATOM 2210 C CA . PHE A 1 273 ? -2.409 22.375 0.636 1.00 20.73 273 PHE A CA 1
ATOM 2211 C C . PHE A 1 273 ? -0.958 22.630 0.214 1.00 20.73 273 PHE A C 1
ATOM 2213 O O . PHE A 1 273 ? -0.138 23.028 1.041 1.00 20.73 273 PHE A O 1
ATOM 2220 N N . TYR A 1 274 ? -0.654 22.422 -1.064 1.00 23.95 274 TYR A N 1
ATOM 2221 C CA . TYR A 1 274 ? 0.514 23.029 -1.691 1.00 23.95 274 TYR A CA 1
ATOM 2222 C C . TYR A 1 274 ? 0.068 24.361 -2.304 1.00 23.95 274 TYR A C 1
ATOM 2224 O O . TYR A 1 274 ? -0.827 24.387 -3.151 1.00 23.95 274 TYR A O 1
ATOM 2232 N N . ARG A 1 275 ? 0.658 25.457 -1.818 1.00 23.42 275 ARG A N 1
ATOM 2233 C CA . ARG A 1 275 ? 0.935 26.629 -2.653 1.00 23.42 275 ARG A CA 1
ATOM 2234 C C . ARG A 1 275 ? 2.209 26.355 -3.438 1.00 23.42 275 ARG A C 1
ATOM 2236 O O . ARG A 1 275 ? 3.089 25.672 -2.863 1.00 23.42 275 ARG A O 1
#

InterPro domains:
  IPR021266 Kdo hydroxylase [PF11004] (22-249)

pLDDT: mean 72.39, std 17.6, range [20.73, 95.0]